Protein AF-0000000075919076 (afdb_homodimer)

Foldseek 3Di:
DQDPADCPDPDPLRNDLFRWDWDWQADPQKVVRTDIATGGPDFQHHSDPPRQKTWHFDKDKDWMWGFDDDPFFTWTWIDIDMGRPYIDIDRDDPPPPPPPDPDDDPPPPPVPVPPPPPPPRPTRGGGHGPPPPDD/DQDPADCPDPDPLRNDLFRWDWDWQADPQKVVRTDIATGGPDFQHHSDPPRQKTWHFDKDKDWMWGFDDDPFFTWTWIDIDMGRPYIDIDRDDPPPPPPPDPDPDPPPPPVPVPPPPPPPRPTRGGGHGPPPPDD

Nearest PDB structures (foldseek):
  6ppg-assembly1_G  TM=7.455E-01  e=1.436E-05  Homo sapiens
  5nan-assembly2_E  TM=6.823E-01  e=3.163E-05  Homo sapiens
  8dy1-assembly1_A  TM=6.976E-01  e=7.370E-05  Homo sapiens
  6hgo-assembly1_A  TM=6.637E-01  e=4.193E-05  Homo sapiens
  5vb9-assembly1_A-2  TM=5.985E-01  e=4.966E-05  Homo sapiens

Organism: Rhipicephalus microplus (NCBI:txid6941)

Radius of gyration: 22.37 Å; Cα contacts (8 Å, |Δi|>4): 604; chains: 2; bounding box: 79×61×45 Å

pLDDT: mean 75.63, std 29.42, range [20.08, 98.88]

Solvent-accessible surface area (backbone atoms only — not comparable to full-atom values): 15081 Å² total; per-residue (Å²): 112,66,42,76,48,40,70,82,43,95,43,63,31,34,12,11,39,37,29,33,47,79,43,77,51,76,40,91,52,30,37,38,31,57,43,70,27,30,39,46,74,47,67,69,24,25,38,49,93,55,77,66,25,19,18,42,74,37,70,42,76,38,46,32,36,32,59,40,82,47,101,76,23,30,20,29,35,52,44,74,44,77,40,33,48,24,38,33,39,20,33,69,82,74,73,67,73,72,74,75,61,89,76,83,83,75,76,68,79,65,87,45,77,64,68,67,70,78,61,77,71,52,64,42,75,29,57,37,72,79,77,77,76,85,127,113,65,41,75,49,39,70,83,42,95,42,63,30,34,12,10,39,37,28,33,49,78,44,76,51,77,39,91,52,31,38,38,31,56,43,68,27,29,40,47,72,46,67,70,23,25,38,48,92,55,77,67,25,18,17,42,72,36,72,43,76,37,45,34,38,33,60,42,80,48,102,74,24,31,21,27,36,50,44,75,43,76,39,34,48,25,39,33,38,20,34,70,81,73,72,68,74,71,73,71,60,89,72,81,78,76,76,70,79,65,87,46,78,64,68,68,70,78,62,78,70,50,66,43,75,29,60,37,75,79,75,76,74,83,126

InterPro domains:
  IPR010345 Interleukin-17 family [PF06083] (16-90)
  IPR029034 Cystine-knot cytokine [G3DSA:2.10.90.10] (3-96)
  IPR029034 Cystine-knot cytokine [SSF57501] (10-93)

Structure (mmCIF, N/CA/C/O backbone):
data_AF-0000000075919076-model_v1
#
loop_
_entity.id
_entity.type
_entity.pdbx_description
1 polymer 'Uncharacterized protein'
#
loop_
_atom_site.group_PDB
_atom_site.id
_atom_site.type_symbol
_atom_site.label_atom_id
_atom_site.label_alt_id
_atom_site.label_comp_id
_atom_site.label_asym_id
_atom_site.label_entity_id
_atom_site.label_seq_id
_atom_site.pdbx_PDB_ins_code
_atom_site.Cartn_x
_atom_site.Cartn_y
_atom_site.Cartn_z
_atom_site.occupancy
_atom_site.B_iso_or_equiv
_atom_site.auth_seq_id
_atom_site.auth_comp_id
_atom_site.auth_asym_id
_atom_site.auth_atom_id
_atom_site.pdbx_PDB_model_num
ATOM 1 N N . MET A 1 1 ? -12.07 14.531 17.984 1 91.5 1 MET A N 1
ATOM 2 C CA . MET A 1 1 ? -10.711 14.516 18.516 1 91.5 1 MET A CA 1
ATOM 3 C C . MET A 1 1 ? -9.695 14.242 17.406 1 91.5 1 MET A C 1
ATOM 5 O O . MET A 1 1 ? -9.984 13.516 16.453 1 91.5 1 MET A O 1
ATOM 9 N N . ILE A 1 2 ? -8.508 14.93 17.531 1 96.62 2 ILE A N 1
ATOM 10 C CA . ILE A 1 2 ? -7.473 14.773 16.516 1 96.62 2 ILE A CA 1
ATOM 11 C C . ILE A 1 2 ? -6.629 13.539 16.812 1 96.62 2 ILE A C 1
ATOM 13 O O . ILE A 1 2 ? -6.293 13.281 17.969 1 96.62 2 ILE A O 1
ATOM 17 N N . CYS A 1 3 ? -6.363 12.734 15.875 1 97.62 3 CYS A N 1
ATOM 18 C CA . CYS A 1 3 ? -5.395 11.648 15.984 1 97.62 3 CYS A CA 1
ATOM 19 C C . CYS A 1 3 ? -3.979 12.188 16.125 1 97.62 3 CYS A C 1
ATOM 21 O O . CYS A 1 3 ? -3.465 12.836 15.211 1 97.62 3 CYS A O 1
ATOM 23 N N . LYS A 1 4 ? -3.334 12.016 17.203 1 96.12 4 LYS A N 1
ATOM 24 C CA . LYS A 1 4 ? -2.064 12.688 17.453 1 96.12 4 LYS A CA 1
ATOM 25 C C . LYS A 1 4 ? -0.882 11.773 17.156 1 96.12 4 LYS A C 1
ATOM 27 O O . LYS A 1 4 ? -0.797 10.664 17.672 1 96.12 4 LYS A O 1
ATOM 32 N N . PRO A 1 5 ? 0.02 12.25 16.391 1 98 5 PRO A N 1
ATOM 33 C CA . PRO A 1 5 ? 1.262 11.5 16.172 1 98 5 PRO A CA 1
ATOM 34 C C . PRO A 1 5 ? 2.223 11.602 17.344 1 98 5 PRO A C 1
ATOM 36 O O . PRO A 1 5 ? 2.02 12.414 18.25 1 98 5 PRO A O 1
ATOM 39 N N . ARG A 1 6 ? 3.158 10.656 17.391 1 97.31 6 ARG A N 1
ATOM 40 C CA . ARG A 1 6 ? 4.352 10.734 18.234 1 97.31 6 ARG A CA 1
ATOM 41 C C . ARG A 1 6 ? 5.586 11.055 17.406 1 97.31 6 ARG A C 1
ATOM 43 O O . ARG A 1 6 ? 6.258 10.156 16.891 1 97.31 6 ARG A O 1
ATOM 50 N N . PRO A 1 7 ? 5.93 12.336 17.281 1 94.94 7 PRO A N 1
ATOM 51 C CA . PRO A 1 7 ? 6.969 12.773 16.344 1 94.94 7 PRO A CA 1
ATOM 52 C C . PRO A 1 7 ? 8.312 12.086 16.594 1 94.94 7 PRO A C 1
ATOM 54 O O . PRO A 1 7 ? 9.156 12.039 15.688 1 94.94 7 PRO A O 1
ATOM 57 N N . HIS A 1 8 ? 8.531 11.5 17.766 1 94.31 8 HIS A N 1
ATOM 58 C CA . HIS A 1 8 ? 9.789 10.828 18.078 1 94.31 8 HIS A CA 1
ATOM 59 C C . HIS A 1 8 ? 9.586 9.328 18.25 1 94.31 8 HIS A C 1
ATOM 61 O O . HIS A 1 8 ? 10.375 8.664 18.922 1 94.31 8 HIS A O 1
ATOM 67 N N . GLY A 1 9 ? 8.555 8.859 17.672 1 95.81 9 GLY A N 1
ATOM 68 C CA . GLY A 1 9 ? 8.289 7.43 17.734 1 95.81 9 GLY A CA 1
ATOM 69 C C . GLY A 1 9 ? 9.297 6.602 16.969 1 95.81 9 GLY A C 1
ATOM 70 O O . GLY A 1 9 ? 10.031 7.133 16.125 1 95.81 9 GLY A O 1
ATOM 71 N N . ASP A 1 10 ? 9.32 5.324 17.203 1 95.12 10 ASP A N 1
ATOM 72 C CA . ASP A 1 10 ? 10.328 4.426 16.641 1 95.12 10 ASP A CA 1
ATOM 73 C C . ASP A 1 10 ? 10.008 4.082 15.188 1 95.12 10 ASP A C 1
ATOM 75 O O . ASP A 1 10 ? 10.898 3.693 14.422 1 95.12 10 ASP A O 1
ATOM 79 N N . THR A 1 11 ? 8.734 4.145 14.852 1 97.38 11 THR A N 1
ATOM 80 C CA . THR A 1 11 ? 8.336 3.77 13.5 1 97.38 11 THR A CA 1
ATOM 81 C C . THR A 1 11 ? 7.867 4.988 12.719 1 97.38 11 THR A C 1
ATOM 83 O O . THR A 1 11 ? 7.457 5.992 13.305 1 97.38 11 THR A O 1
ATOM 86 N N . LEU A 1 12 ? 7.918 4.879 11.438 1 98.19 12 LEU A N 1
ATOM 87 C CA . LEU A 1 12 ? 7.371 5.938 10.594 1 98.19 12 LEU A CA 1
ATOM 88 C C . LEU A 1 12 ? 5.895 6.168 10.898 1 98.19 12 LEU A C 1
ATOM 90 O O . LEU A 1 12 ? 5.438 7.312 10.945 1 98.19 12 LEU A O 1
ATOM 94 N N . GLY A 1 13 ? 5.133 5.055 11.094 1 98.69 13 GLY A N 1
ATOM 95 C CA . GLY A 1 13 ? 3.717 5.133 11.398 1 98.69 13 GLY A CA 1
ATOM 96 C C . GLY A 1 13 ? 3.422 5.945 12.648 1 98.69 13 GLY A C 1
ATOM 97 O O . GLY A 1 13 ? 2.447 6.699 12.688 1 98.69 13 GLY A O 1
ATOM 98 N N . ALA A 1 14 ? 4.301 5.801 13.578 1 98.44 14 ALA A N 1
ATOM 99 C CA . ALA A 1 14 ? 4.121 6.535 14.828 1 98.44 14 ALA A CA 1
ATOM 100 C C . ALA A 1 14 ? 4.332 8.031 14.617 1 98.44 14 ALA A C 1
ATOM 102 O O . ALA A 1 14 ? 3.723 8.852 15.312 1 98.44 14 ALA A O 1
ATOM 103 N N . ARG A 1 15 ? 5.164 8.359 13.68 1 98.56 15 ARG A N 1
ATOM 104 C CA . ARG A 1 15 ? 5.547 9.75 13.461 1 98.56 15 ARG A CA 1
ATOM 105 C C . ARG A 1 15 ? 4.695 10.391 12.375 1 98.56 15 ARG A C 1
ATOM 107 O O . ARG A 1 15 ? 4.945 11.523 11.969 1 98.56 15 ARG A O 1
ATOM 114 N N . SER A 1 16 ? 3.682 9.664 11.906 1 98.69 16 SER A N 1
ATOM 115 C CA . SER A 1 16 ? 2.812 10.141 10.836 1 98.69 16 SER A CA 1
ATOM 116 C C . SER A 1 16 ? 1.635 10.938 11.391 1 98.69 16 SER A C 1
ATOM 118 O O . SER A 1 16 ? 1.142 10.641 12.484 1 98.69 16 SER A O 1
ATOM 120 N N . THR A 1 17 ? 1.104 11.883 10.633 1 98.56 17 THR A N 1
ATOM 121 C CA . THR A 1 17 ? -0.036 12.688 11.07 1 98.56 17 THR A CA 1
ATOM 122 C C . THR A 1 17 ? -1.266 11.805 11.281 1 98.56 17 THR A C 1
ATOM 124 O O . THR A 1 17 ? -2.141 12.141 12.078 1 98.56 17 THR A O 1
ATOM 127 N N . CYS A 1 18 ? -1.37 10.727 10.438 1 98.81 18 CYS A N 1
ATOM 128 C CA . CYS A 1 18 ? -2.262 9.609 10.727 1 98.81 18 CYS A CA 1
ATOM 129 C C . CYS A 1 18 ? -1.472 8.375 11.133 1 98.81 18 CYS A C 1
ATOM 131 O O . CYS A 1 18 ? -1.038 7.598 10.281 1 98.81 18 CYS A O 1
ATOM 133 N N . PRO A 1 19 ? -1.289 8.273 12.469 1 98.88 19 PRO A N 1
ATOM 134 C CA . PRO A 1 19 ? -0.497 7.121 12.906 1 98.88 19 PRO A CA 1
ATOM 135 C C . PRO A 1 19 ? -1.058 5.797 12.398 1 98.88 19 PRO A C 1
ATOM 137 O O . PRO A 1 19 ? -2.277 5.629 12.312 1 98.88 19 PRO A O 1
ATOM 140 N N . PHE A 1 20 ? -0.134 4.879 12.047 1 98.88 20 PHE A N 1
ATOM 141 C CA . PHE A 1 20 ? -0.529 3.57 11.539 1 98.88 20 PHE A CA 1
ATOM 142 C C . PHE A 1 20 ? 0.44 2.492 12.016 1 98.88 20 PHE A C 1
ATOM 144 O O . PHE A 1 20 ? 1.587 2.789 12.352 1 98.88 20 PHE A O 1
ATOM 151 N N . THR A 1 21 ? -0.074 1.33 12.023 1 98.75 21 THR A N 1
ATOM 152 C CA . THR A 1 21 ? 0.727 0.145 12.312 1 98.75 21 THR A CA 1
ATOM 153 C C . THR A 1 21 ? 0.841 -0.743 11.078 1 98.75 21 THR A C 1
ATOM 155 O O . THR A 1 21 ? -0.152 -0.991 10.391 1 98.75 21 THR A O 1
ATOM 158 N N . VAL A 1 22 ? 2.061 -1.091 10.727 1 98.44 22 VAL A N 1
ATOM 159 C CA . VAL A 1 22 ? 2.273 -2.006 9.609 1 98.44 22 VAL A CA 1
ATOM 160 C C . VAL A 1 22 ? 2.287 -3.445 10.117 1 98.44 22 VAL A C 1
ATOM 162 O O . VAL A 1 22 ? 3.072 -3.791 11 1 98.44 22 VAL A O 1
ATOM 165 N N . THR A 1 23 ? 1.39 -4.238 9.586 1 98.44 23 THR A N 1
ATOM 166 C CA . THR A 1 23 ? 1.396 -5.664 9.906 1 98.44 23 THR A CA 1
ATOM 167 C C . THR A 1 23 ? 1.73 -6.492 8.664 1 98.44 23 THR A C 1
ATOM 169 O O . THR A 1 23 ? 1.337 -6.141 7.551 1 98.44 23 THR A O 1
ATOM 172 N N . GLU A 1 24 ? 2.482 -7.535 8.844 1 97.5 24 GLU A N 1
ATOM 173 C CA . GLU A 1 24 ? 2.795 -8.5 7.793 1 97.5 24 GLU A CA 1
ATOM 174 C C . GLU A 1 24 ? 1.84 -9.688 7.836 1 97.5 24 GLU A C 1
ATOM 176 O O . GLU A 1 24 ? 1.787 -10.414 8.828 1 97.5 24 GLU A O 1
ATOM 181 N N . ASP A 1 25 ? 1.006 -9.781 6.816 1 97.56 25 ASP A N 1
ATOM 182 C CA . ASP A 1 25 ? 0.188 -10.977 6.605 1 97.56 25 ASP A CA 1
ATOM 183 C C . ASP A 1 25 ? 0.977 -12.062 5.875 1 97.56 25 ASP A C 1
ATOM 185 O O . ASP A 1 25 ? 1.107 -12.023 4.648 1 97.56 25 ASP A O 1
ATOM 189 N N . ASN A 1 26 ? 1.433 -13.078 6.637 1 97.19 26 ASN A N 1
ATOM 190 C CA . ASN A 1 26 ? 2.326 -14.102 6.113 1 97.19 26 ASN A CA 1
ATOM 191 C C . ASN A 1 26 ? 1.598 -15.43 5.902 1 97.19 26 ASN A C 1
ATOM 193 O O . ASN A 1 26 ? 0.963 -15.945 6.82 1 97.19 26 ASN A O 1
ATOM 197 N N . ASP A 1 27 ? 1.603 -15.977 4.668 1 95.81 27 ASP A N 1
ATOM 198 C CA . ASP A 1 27 ? 1.107 -17.297 4.277 1 95.81 27 ASP A CA 1
ATOM 199 C C . ASP A 1 27 ? 2.047 -17.953 3.271 1 95.81 27 ASP A C 1
ATOM 201 O O . ASP A 1 27 ? 2.137 -17.531 2.119 1 95.81 27 ASP A O 1
ATOM 205 N N . PHE A 1 28 ? 2.688 -19.047 3.695 1 92 28 PHE A N 1
ATOM 206 C CA . PHE A 1 28 ? 3.723 -19.672 2.885 1 92 28 PHE A CA 1
ATOM 207 C C . PHE A 1 28 ? 3.107 -20.438 1.716 1 92 28 PHE A C 1
ATOM 209 O O . PHE A 1 28 ? 3.814 -20.828 0.788 1 92 28 PHE A O 1
ATOM 216 N N . ARG A 1 29 ? 1.791 -20.609 1.697 1 90.81 29 ARG A N 1
ATOM 217 C CA . ARG A 1 29 ? 1.127 -21.297 0.601 1 90.81 29 ARG A CA 1
ATOM 218 C C . ARG A 1 29 ? 0.637 -20.328 -0.457 1 90.81 29 ARG A C 1
ATOM 220 O O . ARG A 1 29 ? -0.009 -20.719 -1.429 1 90.81 29 ARG A O 1
ATOM 227 N N . ARG A 1 30 ? 1.045 -19.094 -0.203 1 94.5 30 ARG A N 1
ATOM 228 C CA . ARG A 1 30 ? 0.489 -18.047 -1.051 1 94.5 30 ARG A CA 1
ATOM 229 C C . ARG A 1 30 ? 1.596 -17.234 -1.729 1 94.5 30 ARG A C 1
ATOM 231 O O . ARG A 1 30 ? 2.695 -17.109 -1.188 1 94.5 30 ARG A O 1
ATOM 238 N N . VAL A 1 31 ? 1.364 -16.734 -2.953 1 94.81 31 VAL A N 1
ATOM 239 C CA . VAL A 1 31 ? 2.18 -15.727 -3.617 1 94.81 31 VAL A CA 1
ATOM 240 C C . VAL A 1 31 ? 1.333 -14.492 -3.914 1 94.81 31 VAL A C 1
ATOM 242 O O . VAL A 1 31 ? 0.339 -14.578 -4.641 1 94.81 31 VAL A O 1
ATOM 245 N N . PRO A 1 32 ? 1.707 -13.352 -3.398 1 97.69 32 PRO A N 1
ATOM 246 C CA . PRO A 1 32 ? 2.848 -13.125 -2.51 1 97.69 32 PRO A CA 1
ATOM 247 C C . PRO A 1 32 ? 2.639 -13.719 -1.117 1 97.69 32 PRO A C 1
ATOM 249 O O . PRO A 1 32 ? 1.52 -13.703 -0.6 1 97.69 32 PRO A O 1
ATOM 252 N N . ALA A 1 33 ? 3.717 -14.094 -0.556 1 97.69 33 ALA A N 1
ATOM 253 C CA . ALA A 1 33 ? 3.629 -14.703 0.77 1 97.69 33 ALA A CA 1
ATOM 254 C C . ALA A 1 33 ? 3.453 -13.633 1.85 1 97.69 33 ALA A C 1
ATOM 256 O O . ALA A 1 33 ? 2.861 -13.898 2.898 1 97.69 33 ALA A O 1
ATOM 257 N N . ILE A 1 34 ? 4.039 -12.469 1.573 1 98.25 34 ILE A N 1
ATOM 258 C CA . ILE A 1 34 ? 3.945 -11.383 2.535 1 98.25 34 ILE A CA 1
ATOM 259 C C . ILE A 1 34 ? 3.135 -10.234 1.935 1 98.25 34 ILE A C 1
ATOM 261 O O . ILE A 1 34 ? 3.445 -9.75 0.843 1 98.25 34 ILE A O 1
ATOM 265 N N . ILE A 1 35 ? 2.092 -9.875 2.643 1 98.38 35 ILE A N 1
ATOM 266 C CA . ILE A 1 35 ? 1.292 -8.703 2.303 1 98.38 35 ILE A CA 1
ATOM 267 C C . ILE A 1 35 ? 1.295 -7.719 3.471 1 98.38 35 ILE A C 1
ATOM 269 O O . ILE A 1 35 ? 0.936 -8.078 4.594 1 98.38 35 ILE A O 1
ATOM 273 N N . TYR A 1 36 ? 1.712 -6.559 3.195 1 98.56 36 TYR A N 1
ATOM 274 C CA . TYR A 1 36 ? 1.739 -5.527 4.23 1 98.56 36 TYR A CA 1
ATOM 275 C C . TYR A 1 36 ? 0.391 -4.828 4.336 1 98.56 36 TYR A C 1
ATOM 277 O O . TYR A 1 36 ? -0.193 -4.434 3.324 1 98.56 36 TYR A O 1
ATOM 285 N N . HIS A 1 37 ? -0.062 -4.77 5.547 1 98.81 37 HIS A N 1
ATOM 286 C CA . HIS A 1 37 ? -1.222 -3.945 5.863 1 98.81 37 HIS A CA 1
ATOM 287 C C . HIS A 1 37 ? -0.81 -2.676 6.602 1 98.81 37 HIS A C 1
ATOM 289 O O . HIS A 1 37 ? -0.091 -2.742 7.602 1 98.81 37 HIS A O 1
ATOM 295 N N . PHE A 1 38 ? -1.199 -1.543 6.09 1 98.81 38 PHE A N 1
ATOM 296 C CA . PHE A 1 38 ? -1.028 -0.26 6.762 1 98.81 38 PHE A CA 1
ATOM 297 C C . PHE A 1 38 ? -2.303 0.138 7.496 1 98.81 38 PHE A C 1
ATOM 299 O O . PHE A 1 38 ? -3.174 0.797 6.93 1 98.81 38 PHE A O 1
ATOM 306 N N . ASN A 1 39 ? -2.371 -0.201 8.75 1 98.88 39 ASN A N 1
ATOM 307 C CA . ASN A 1 39 ? -3.598 -0.049 9.523 1 98.88 39 ASN A CA 1
ATOM 308 C C . ASN A 1 39 ? -3.643 1.294 10.25 1 98.88 39 ASN A C 1
ATOM 310 O O . ASN A 1 39 ? -2.781 1.585 11.078 1 98.88 39 ASN A O 1
ATOM 314 N N . CYS A 1 40 ? -4.605 2.039 9.891 1 98.88 40 CYS A N 1
ATOM 315 C CA . CYS A 1 40 ? -4.773 3.289 10.625 1 98.88 40 CYS A CA 1
ATOM 316 C C . CYS A 1 40 ? -5.062 3.021 12.094 1 98.88 40 CYS A C 1
ATOM 318 O O . CYS A 1 40 ? -5.918 2.201 12.43 1 98.88 40 CYS A O 1
ATOM 320 N N . ASP A 1 41 ? -4.473 3.797 13 1 98.81 41 ASP A N 1
ATOM 321 C CA . ASP A 1 41 ? -4.707 3.65 14.438 1 98.81 41 ASP A CA 1
ATOM 322 C C . ASP A 1 41 ? -5.992 4.355 14.859 1 98.81 41 ASP A C 1
ATOM 324 O O . ASP A 1 41 ? -6.629 3.965 15.836 1 98.81 41 ASP A O 1
ATOM 328 N N . CYS A 1 42 ? -6.344 5.359 14.125 1 98.19 42 CYS A N 1
ATOM 329 C CA . CYS A 1 42 ? -7.531 6.148 14.43 1 98.19 42 CYS A CA 1
ATOM 330 C C . CYS A 1 42 ? -8.305 6.496 13.164 1 98.19 42 CYS A C 1
ATOM 332 O O . CYS A 1 42 ? -8.445 7.672 12.82 1 98.19 42 CYS A O 1
ATOM 334 N N . PRO A 1 43 ? -8.938 5.527 12.492 1 98.31 43 PRO A N 1
ATOM 335 C CA . PRO A 1 43 ? -9.664 5.797 11.25 1 98.31 43 PRO A CA 1
ATOM 336 C C . PRO A 1 43 ? -10.812 6.781 11.445 1 98.31 43 PRO A C 1
ATOM 338 O O . PRO A 1 43 ? -11.508 6.734 12.469 1 98.31 43 PRO A O 1
ATOM 341 N N . SER A 1 44 ? -10.922 7.746 10.578 1 97.5 44 SER A N 1
ATOM 342 C CA . SER A 1 44 ? -12.008 8.719 10.492 1 97.5 44 SER A CA 1
ATOM 343 C C . SER A 1 44 ? -11.812 9.852 11.492 1 97.5 44 SER A C 1
ATOM 345 O O . SER A 1 44 ? -12.578 10.82 11.5 1 97.5 44 SER A O 1
ATOM 347 N N . SER A 1 45 ? -10.75 9.75 12.273 1 98.31 45 SER A N 1
ATOM 348 C CA . SER A 1 45 ? -10.461 10.836 13.203 1 98.31 45 SER A CA 1
ATOM 349 C C . SER A 1 45 ? -9.859 12.031 12.477 1 98.31 45 SER A C 1
ATOM 351 O O . SER A 1 45 ? -9.32 11.898 11.375 1 98.31 45 SER A O 1
ATOM 353 N N . ARG A 1 46 ? -9.93 13.164 13.102 1 98.31 46 ARG A N 1
ATOM 354 C CA . ARG A 1 46 ? -9.266 14.352 12.562 1 98.31 46 ARG A CA 1
ATOM 355 C C . ARG A 1 46 ? -7.754 14.188 12.578 1 98.31 46 ARG A C 1
ATOM 357 O O . ARG A 1 46 ? -7.203 13.531 13.469 1 98.31 46 ARG A O 1
ATOM 364 N N . CYS A 1 47 ? -7.055 14.805 11.609 1 98.25 47 CYS A N 1
ATOM 365 C CA . CYS A 1 47 ? -5.609 14.641 11.5 1 98.25 47 CYS A CA 1
ATOM 366 C C . CYS A 1 47 ? -4.926 15.992 11.305 1 98.25 47 CYS A C 1
ATOM 368 O O . CYS A 1 47 ? -3.727 16.047 11.031 1 98.25 47 CYS A O 1
ATOM 370 N N . SER A 1 48 ? -5.699 16.984 11.359 1 95.94 48 SER A N 1
ATOM 371 C CA . SER A 1 48 ? -5.215 18.344 11.156 1 95.94 48 SER A CA 1
ATOM 372 C C . SER A 1 48 ? -6.059 19.344 11.93 1 95.94 48 SER A C 1
ATOM 374 O O . SER A 1 48 ? -7.109 19 12.469 1 95.94 48 SER A O 1
ATOM 376 N N . ASP A 1 49 ? -5.535 20.594 12.016 1 94.75 49 ASP A N 1
ATOM 377 C CA . ASP A 1 49 ? -6.316 21.656 12.633 1 94.75 49 ASP A CA 1
ATOM 378 C C . ASP A 1 49 ? -7.547 21.984 11.789 1 94.75 49 ASP A C 1
ATOM 380 O O . ASP A 1 49 ? -8.57 22.422 12.32 1 94.75 49 ASP A O 1
ATOM 384 N N . ASP A 1 50 ? -7.312 21.828 10.516 1 94.31 50 ASP A N 1
ATOM 385 C CA . ASP A 1 50 ? -8.477 21.922 9.641 1 94.31 50 ASP A CA 1
ATOM 386 C C . ASP A 1 50 ? -9.43 20.75 9.852 1 94.31 50 ASP A C 1
ATOM 388 O O . ASP A 1 50 ? -9.031 19.594 9.688 1 94.31 50 ASP A O 1
ATOM 392 N N . GLU A 1 51 ? -10.602 20.953 10.172 1 95.06 51 GLU A N 1
ATOM 393 C CA . GLU A 1 51 ? -11.57 19.953 10.602 1 95.06 51 GLU A CA 1
ATOM 394 C C . GLU A 1 51 ? -11.984 19.062 9.438 1 95.06 51 GLU A C 1
ATOM 396 O O . GLU A 1 51 ? -12.562 17.984 9.641 1 95.06 51 GLU A O 1
ATOM 401 N N . SER A 1 52 ? -11.797 19.453 8.203 1 96.25 52 SER A N 1
ATOM 402 C CA . SER A 1 52 ? -12.227 18.688 7.035 1 96.25 52 SER A CA 1
ATOM 403 C C . SER A 1 52 ? -11.359 17.453 6.84 1 96.25 52 SER A C 1
ATOM 405 O O . SER A 1 52 ? -11.773 16.5 6.184 1 96.25 52 SER A O 1
ATOM 407 N N . TYR A 1 53 ? -10.188 17.547 7.34 1 97.69 53 TYR A N 1
ATOM 408 C CA . TYR A 1 53 ? -9.234 16.469 7.102 1 97.69 53 TYR A CA 1
ATOM 409 C C . TYR A 1 53 ? -9.391 15.352 8.133 1 97.69 53 TYR A C 1
ATOM 411 O O . TYR A 1 53 ? -9.508 15.625 9.336 1 97.69 53 TYR A O 1
ATOM 419 N N . ARG A 1 54 ? -9.391 14.117 7.609 1 98.38 54 ARG A N 1
ATOM 420 C CA . ARG A 1 54 ? -9.555 12.922 8.43 1 98.38 54 ARG A CA 1
ATOM 421 C C . ARG A 1 54 ? -8.547 11.844 8.039 1 98.38 54 ARG A C 1
ATOM 423 O O . ARG A 1 54 ? -8.031 11.852 6.918 1 98.38 54 ARG A O 1
ATOM 430 N N . CYS A 1 55 ? -8.195 10.977 9.023 1 98.88 55 CYS A N 1
ATOM 431 C CA . CYS A 1 55 ? -7.441 9.781 8.68 1 98.88 55 CYS A CA 1
ATOM 432 C C . CYS A 1 55 ? -8.305 8.805 7.883 1 98.88 55 CYS A C 1
ATOM 434 O O . CYS A 1 55 ? -9.305 8.297 8.391 1 98.88 55 CYS A O 1
ATOM 436 N N . VAL A 1 56 ? -7.879 8.531 6.656 1 98.69 56 VAL A N 1
ATOM 437 C CA . VAL A 1 56 ? -8.656 7.691 5.75 1 98.69 56 VAL A CA 1
ATOM 438 C C . VAL A 1 56 ? -7.891 6.402 5.457 1 98.69 56 VAL A C 1
ATOM 440 O O . VAL A 1 56 ? -6.746 6.441 4.996 1 98.69 56 VAL A O 1
ATOM 443 N N . GLN A 1 57 ? -8.578 5.297 5.797 1 98.75 57 GLN A N 1
ATOM 444 C CA . GLN A 1 57 ? -8.047 3.994 5.418 1 98.75 57 GLN A CA 1
ATOM 445 C C . GLN A 1 57 ? -8.227 3.736 3.926 1 98.75 57 GLN A C 1
ATOM 447 O O . GLN A 1 57 ? -9.344 3.82 3.406 1 98.75 57 GLN A O 1
ATOM 452 N N . VAL A 1 58 ? -7.105 3.408 3.264 1 98.56 58 VAL A N 1
ATOM 453 C CA . VAL A 1 58 ? -7.176 3.076 1.845 1 98.56 58 VAL A CA 1
ATOM 454 C C . VAL A 1 58 ? -7.055 1.564 1.662 1 98.56 58 VAL A C 1
ATOM 456 O O . VAL A 1 58 ? -6.094 0.951 2.131 1 98.56 58 VAL A O 1
ATOM 459 N N . ARG A 1 59 ? -8.008 1.012 1.013 1 98.62 59 ARG A N 1
ATOM 460 C CA . ARG A 1 59 ? -7.988 -0.418 0.719 1 98.62 59 ARG A CA 1
ATOM 461 C C . ARG A 1 59 ? -7.902 -0.667 -0.783 1 98.62 59 ARG A C 1
ATOM 463 O O . ARG A 1 59 ? -8.406 0.127 -1.58 1 98.62 59 ARG A O 1
ATOM 470 N N . LYS A 1 60 ? -7.219 -1.762 -1.137 1 98.5 60 LYS A N 1
ATOM 471 C CA . LYS A 1 60 ? -7.102 -2.17 -2.533 1 98.5 60 LYS A CA 1
ATOM 472 C C . LYS A 1 60 ? -7.188 -3.688 -2.672 1 98.5 60 LYS A C 1
ATOM 474 O O . LYS A 1 60 ? -6.875 -4.422 -1.73 1 98.5 60 LYS A O 1
ATOM 479 N N . PRO A 1 61 ? -7.641 -4.109 -3.793 1 97.81 61 PRO A N 1
ATOM 480 C CA . PRO A 1 61 ? -7.582 -5.543 -4.074 1 97.81 61 PRO A CA 1
ATOM 481 C C . PRO A 1 61 ? -6.184 -6.012 -4.473 1 97.81 61 PRO A C 1
ATOM 483 O O . PRO A 1 61 ? -5.391 -5.223 -4.984 1 97.81 61 PRO A O 1
ATOM 486 N N . LEU A 1 62 ? -5.926 -7.273 -4.207 1 98.56 62 LEU A N 1
ATOM 487 C CA . LEU A 1 62 ? -4.664 -7.895 -4.59 1 98.56 62 LEU A CA 1
ATOM 488 C C . LEU A 1 62 ? -4.879 -9.352 -4.996 1 98.56 62 LEU A C 1
ATOM 490 O O . LEU A 1 62 ? -5.465 -10.133 -4.242 1 98.56 62 LEU A O 1
ATOM 494 N N . GLN A 1 63 ? -4.391 -9.641 -6.18 1 98.06 63 GLN A N 1
ATOM 495 C CA . GLN A 1 63 ? -4.43 -11.031 -6.617 1 98.06 63 GLN A CA 1
ATOM 496 C C . GLN A 1 63 ? -3.373 -11.867 -5.895 1 98.06 63 GLN A C 1
ATOM 498 O O . GLN A 1 63 ? -2.24 -11.414 -5.711 1 98.06 63 GLN A O 1
ATOM 503 N N . VAL A 1 64 ? -3.768 -13.102 -5.547 1 97.5 64 VAL A N 1
ATOM 504 C CA . VAL A 1 64 ? -2.828 -14.023 -4.918 1 97.5 64 VAL A CA 1
ATOM 505 C C . VAL A 1 64 ? -2.98 -15.414 -5.531 1 97.5 64 VAL A C 1
ATOM 507 O O . VAL A 1 64 ? -4.023 -15.734 -6.105 1 97.5 64 VAL A O 1
ATOM 510 N N . LEU A 1 65 ? -1.89 -16.172 -5.496 1 93.81 65 LEU A N 1
ATOM 511 C CA . LEU A 1 65 ? -1.931 -17.578 -5.84 1 93.81 65 LEU A CA 1
ATOM 512 C C . LEU A 1 65 ? -1.788 -18.453 -4.594 1 93.81 65 LEU A C 1
ATOM 514 O O . LEU A 1 65 ? -0.818 -18.312 -3.846 1 93.81 65 LEU A O 1
ATOM 518 N N . LEU A 1 66 ? -2.795 -19.25 -4.438 1 92.38 66 LEU A N 1
ATOM 519 C CA . LEU A 1 66 ? -2.775 -20.172 -3.303 1 92.38 66 LEU A CA 1
ATOM 520 C C . LEU A 1 66 ? -2.408 -21.578 -3.75 1 92.38 66 LEU A C 1
ATOM 522 O O . LEU A 1 66 ? -2.998 -22.109 -4.695 1 92.38 66 LEU A O 1
ATOM 526 N N . ALA A 1 67 ? -1.433 -22.141 -3.088 1 86.94 67 ALA A N 1
ATOM 527 C CA . ALA A 1 67 ? -1.071 -23.531 -3.357 1 86.94 67 ALA A CA 1
ATOM 528 C C . ALA A 1 67 ? -2.064 -24.484 -2.707 1 86.94 67 ALA A C 1
ATOM 530 O O . ALA A 1 67 ? -2.342 -24.391 -1.51 1 86.94 67 ALA A O 1
ATOM 531 N N . VAL A 1 68 ? -2.717 -25.219 -3.541 1 83.31 68 VAL A N 1
ATOM 532 C CA . VAL A 1 68 ? -3.633 -26.25 -3.07 1 83.31 68 VAL A CA 1
ATOM 533 C C . VAL A 1 68 ? -3.057 -27.625 -3.383 1 83.31 68 VAL A C 1
ATOM 535 O O . VAL A 1 68 ? -2.68 -27.906 -4.523 1 83.31 68 VAL A O 1
ATOM 538 N N . PHE A 1 69 ? -2.691 -28.344 -2.285 1 73.25 69 PHE A N 1
ATOM 539 C CA . PHE A 1 69 ? -2.107 -29.672 -2.465 1 73.25 69 PHE A CA 1
ATOM 540 C C . PHE A 1 69 ? -3.186 -30.688 -2.799 1 73.25 69 PHE A C 1
ATOM 542 O O . PHE A 1 69 ? -4.227 -30.75 -2.141 1 73.25 69 PHE A O 1
ATOM 549 N N . ASN A 1 70 ? -3.109 -31.031 -4.047 1 67.81 70 ASN A N 1
ATOM 550 C CA . ASN A 1 70 ? -3.893 -32.25 -4.309 1 67.81 70 ASN A CA 1
ATOM 551 C C . ASN A 1 70 ? -3.014 -33.5 -4.344 1 67.81 70 ASN A C 1
ATOM 553 O O . ASN A 1 70 ? -1.789 -33.375 -4.242 1 67.81 70 ASN A O 1
ATOM 557 N N . THR A 1 71 ? -3.656 -34.688 -4.219 1 64.56 71 THR A N 1
ATOM 558 C CA . THR A 1 71 ? -3.021 -36 -4.098 1 64.56 71 THR A CA 1
ATOM 559 C C . THR A 1 71 ? -1.808 -36.094 -5.016 1 64.56 71 THR A C 1
ATOM 561 O O . THR A 1 71 ? -0.831 -36.781 -4.691 1 64.56 71 THR A O 1
ATOM 564 N N . LYS A 1 72 ? -1.623 -35.375 -6.141 1 65.12 72 LYS A N 1
ATOM 565 C CA . LYS A 1 72 ? -0.523 -35.688 -7.055 1 65.12 72 LYS A CA 1
ATOM 566 C C . LYS A 1 72 ? 0.279 -34.438 -7.371 1 65.12 72 LYS A C 1
ATOM 568 O O . LYS A 1 72 ? 1.479 -34.5 -7.641 1 65.12 72 LYS A O 1
ATOM 573 N N . LYS A 1 73 ? -0.47 -33.188 -7.418 1 64.56 73 LYS A N 1
ATOM 574 C CA . LYS A 1 73 ? 0.232 -32 -7.891 1 64.56 73 LYS A CA 1
ATOM 575 C C . LYS A 1 73 ? -0.202 -30.766 -7.117 1 64.56 73 LYS A C 1
ATOM 577 O O . LYS A 1 73 ? -1.293 -30.75 -6.543 1 64.56 73 LYS A O 1
ATOM 582 N N . THR A 1 74 ? 0.734 -29.969 -6.926 1 67.69 74 THR A N 1
ATOM 583 C CA . THR A 1 74 ? 0.403 -28.672 -6.355 1 67.69 74 THR A CA 1
ATOM 584 C C . THR A 1 74 ? -0.345 -27.812 -7.367 1 67.69 74 THR A C 1
ATOM 586 O O . THR A 1 74 ? 0.127 -27.609 -8.492 1 67.69 74 THR A O 1
ATOM 589 N N . LEU A 1 75 ? -1.57 -27.5 -7.008 1 77 75 LEU A N 1
ATOM 590 C CA . LEU A 1 75 ? -2.387 -26.594 -7.809 1 77 75 LEU A CA 1
ATOM 591 C C . LEU A 1 75 ? -2.447 -25.203 -7.172 1 77 75 LEU A C 1
ATOM 593 O O . LEU A 1 75 ? -2.219 -25.062 -5.969 1 77 75 LEU A O 1
ATOM 597 N N . PHE A 1 76 ? -2.553 -24.25 -8.008 1 83.06 76 PHE A N 1
ATOM 598 C CA . PHE A 1 76 ? -2.705 -22.891 -7.504 1 83.06 76 PHE A CA 1
ATOM 599 C C . PHE A 1 76 ? -4.109 -22.359 -7.777 1 83.06 76 PHE A C 1
ATOM 601 O O . PHE A 1 76 ? -4.672 -22.609 -8.844 1 83.06 76 PHE A O 1
ATOM 608 N N . GLN A 1 77 ? -4.602 -21.828 -6.789 1 89.81 77 GLN A N 1
ATOM 609 C CA . GLN A 1 77 ? -5.875 -21.125 -6.926 1 89.81 77 GLN A CA 1
ATOM 610 C C . GLN A 1 77 ? -5.676 -19.609 -6.895 1 89.81 77 GLN A C 1
ATOM 612 O O . GLN A 1 77 ? -5.039 -19.078 -5.98 1 89.81 77 GLN A O 1
ATOM 617 N N . LYS A 1 78 ? -6.164 -18.984 -7.934 1 92.69 78 LYS A N 1
ATOM 618 C CA . LYS A 1 78 ? -6.125 -17.531 -7.977 1 92.69 78 LYS A CA 1
ATOM 619 C C . LYS A 1 78 ? -7.234 -16.922 -7.117 1 92.69 78 LYS A C 1
ATOM 621 O O . LYS A 1 78 ? -8.398 -17.328 -7.223 1 92.69 78 LYS A O 1
ATOM 626 N N . LYS A 1 79 ? -6.879 -16.078 -6.227 1 95.94 79 LYS A N 1
ATOM 627 C CA . LYS A 1 79 ? -7.82 -15.375 -5.363 1 95.94 79 LYS A CA 1
ATOM 628 C C . LYS A 1 79 ? -7.512 -13.883 -5.32 1 95.94 79 LYS A C 1
ATOM 630 O O . LYS A 1 79 ? -6.414 -13.461 -5.68 1 95.94 79 LYS A O 1
ATOM 635 N N . VAL A 1 80 ? -8.508 -13.18 -5.109 1 96.94 80 VAL A N 1
ATOM 636 C CA . VAL A 1 80 ? -8.336 -11.75 -4.867 1 96.94 80 VAL A CA 1
ATOM 637 C C . VAL A 1 80 ? -8.648 -11.43 -3.408 1 96.94 80 VAL A C 1
ATOM 639 O O . VAL A 1 80 ? -9.695 -11.82 -2.889 1 96.94 80 VAL A O 1
ATOM 642 N N . ILE A 1 81 ? -7.754 -10.734 -2.734 1 97.44 81 ILE A N 1
ATOM 643 C CA . ILE A 1 81 ? -7.977 -10.336 -1.35 1 97.44 81 ILE A CA 1
ATOM 644 C C . ILE A 1 81 ? -7.871 -8.812 -1.228 1 97.44 81 ILE A C 1
ATOM 646 O O . ILE A 1 81 ? -7.246 -8.164 -2.066 1 97.44 81 ILE A O 1
ATOM 650 N N . GLN A 1 82 ? -8.547 -8.312 -0.218 1 97.81 82 GLN A N 1
ATOM 651 C CA . GLN A 1 82 ? -8.414 -6.902 0.116 1 97.81 82 GLN A CA 1
ATOM 652 C C . GLN A 1 82 ? -7.305 -6.68 1.138 1 97.81 82 GLN A C 1
ATOM 654 O O . GLN A 1 82 ? -7.125 -7.484 2.053 1 97.81 82 GLN A O 1
ATOM 659 N N . TYR A 1 83 ? -6.617 -5.641 0.965 1 98.44 83 TYR A N 1
ATOM 660 C CA . TYR A 1 83 ? -5.633 -5.293 1.982 1 98.44 83 TYR A CA 1
ATOM 661 C C . TYR A 1 83 ? -5.652 -3.797 2.271 1 98.44 83 TYR A C 1
ATOM 663 O O . TYR A 1 83 ? -6.125 -3.006 1.45 1 98.44 83 TYR A O 1
ATOM 671 N N . ASN A 1 84 ? -5.273 -3.416 3.445 1 98.88 84 ASN A N 1
ATOM 672 C CA . ASN A 1 84 ? -5.094 -2.014 3.811 1 98.88 84 ASN A CA 1
ATOM 673 C C . ASN A 1 84 ? -3.834 -1.426 3.184 1 98.88 84 ASN A C 1
ATOM 675 O O . ASN A 1 84 ? -2.729 -1.649 3.676 1 98.88 84 ASN A O 1
ATOM 679 N N . ALA A 1 85 ? -4.051 -0.695 2.184 1 98.69 85 ALA A N 1
ATOM 680 C CA . ALA A 1 85 ? -2.939 -0.257 1.346 1 98.69 85 ALA A CA 1
ATOM 681 C C . ALA A 1 85 ? -2.221 0.937 1.967 1 98.69 85 ALA A C 1
ATOM 683 O O . ALA A 1 85 ? -1.002 1.072 1.836 1 98.69 85 ALA A O 1
ATOM 684 N N . SER A 1 86 ? -3.043 1.777 2.633 1 98.69 86 SER A N 1
ATOM 685 C CA . SER A 1 86 ? -2.461 3.008 3.16 1 98.69 86 SER A CA 1
ATOM 686 C C . SER A 1 86 ? -3.371 3.645 4.207 1 98.69 86 SER A C 1
ATOM 688 O O . SER A 1 86 ? -4.523 3.234 4.367 1 98.69 86 SER A O 1
ATOM 690 N N . CYS A 1 87 ? -2.82 4.598 4.895 1 98.81 87 CYS A N 1
ATOM 691 C CA . CYS A 1 87 ? -3.512 5.477 5.832 1 98.81 87 CYS A CA 1
ATOM 692 C C . CYS A 1 87 ? -3.096 6.93 5.625 1 98.81 87 CYS A C 1
ATOM 694 O O . CYS A 1 87 ? -1.974 7.312 5.957 1 98.81 87 CYS A O 1
ATOM 696 N N . VAL A 1 88 ? -3.975 7.707 5.098 1 98.75 88 VAL A N 1
ATOM 697 C CA . VAL A 1 88 ? -3.568 9.047 4.68 1 98.75 88 VAL A CA 1
ATOM 698 C C . VAL A 1 88 ? -4.461 10.086 5.348 1 98.75 88 VAL A C 1
ATOM 700 O O . VAL A 1 88 ? -5.586 9.789 5.754 1 98.75 88 VAL A O 1
ATOM 703 N N . CYS A 1 89 ? -3.969 11.289 5.512 1 98.69 89 CYS A N 1
ATOM 704 C CA . CYS A 1 89 ? -4.754 12.438 5.965 1 98.69 89 CYS A CA 1
ATOM 705 C C . CYS A 1 89 ? -5.34 13.195 4.781 1 98.69 89 CYS A C 1
ATOM 707 O O . CYS A 1 89 ? -4.605 13.828 4.02 1 98.69 89 CYS A O 1
ATOM 709 N N . ALA A 1 90 ? -6.695 13.133 4.672 1 98.75 90 ALA A N 1
ATOM 710 C CA . ALA A 1 90 ? -7.336 13.68 3.482 1 98.75 90 ALA A CA 1
ATOM 711 C C . ALA A 1 90 ? -8.766 14.133 3.785 1 98.75 90 ALA A C 1
ATOM 713 O O . ALA A 1 90 ? -9.328 13.766 4.816 1 98.75 90 ALA A O 1
ATOM 714 N N . VAL A 1 91 ? -9.234 15.008 2.92 1 98.19 91 VAL A N 1
ATOM 715 C CA . VAL A 1 91 ? -10.648 15.352 2.965 1 98.19 91 VAL A CA 1
ATOM 716 C C . VAL A 1 91 ? -11.469 14.227 2.34 1 98.19 91 VAL A C 1
ATOM 718 O O . VAL A 1 91 ? -11.336 13.938 1.148 1 98.19 91 VAL A O 1
ATOM 721 N N . PRO A 1 92 ? -12.328 13.57 3.105 1 96.88 92 PRO A N 1
ATOM 722 C CA . PRO A 1 92 ? -13.133 12.492 2.535 1 96.88 92 PRO A CA 1
ATOM 723 C C . PRO A 1 92 ? -14.203 13 1.568 1 96.88 92 PRO A C 1
ATOM 725 O O . PRO A 1 92 ? -14.516 14.188 1.559 1 96.88 92 PRO A O 1
ATOM 728 N N . VAL A 1 93 ? -14.648 12.07 0.64 1 87.81 93 VAL A N 1
ATOM 729 C CA . VAL A 1 93 ? -15.711 12.438 -0.295 1 87.81 93 VAL A CA 1
ATOM 730 C C . VAL A 1 93 ? -17.016 12.656 0.465 1 87.81 93 VAL A C 1
ATOM 732 O O . VAL A 1 93 ? -17.312 11.93 1.42 1 87.81 93 VAL A O 1
ATOM 735 N N . SER A 1 94 ? -17.547 13.844 0.269 1 71.38 94 SER A N 1
ATOM 736 C CA . SER A 1 94 ? -18.828 14.156 0.873 1 71.38 94 SER A CA 1
ATOM 737 C C . SER A 1 94 ? -19.953 13.305 0.277 1 71.38 94 SER A C 1
ATOM 739 O O . SER A 1 94 ? -20.031 13.148 -0.943 1 71.38 94 SER A O 1
ATOM 741 N N . ARG A 1 95 ? -20.109 12.195 0.75 1 55.84 95 ARG A N 1
ATOM 742 C CA . ARG A 1 95 ? -21.297 11.547 0.231 1 55.84 95 ARG A CA 1
ATOM 743 C C . ARG A 1 95 ? -22.531 12.438 0.4 1 55.84 95 ARG A C 1
ATOM 745 O O . ARG A 1 95 ? -22.812 12.898 1.506 1 55.84 95 ARG A O 1
ATOM 752 N N . LYS A 1 96 ? -22.688 13.359 -0.663 1 51.53 96 LYS A N 1
ATOM 753 C CA . LYS A 1 96 ? -23.953 14.094 -0.617 1 51.53 96 LYS A CA 1
ATOM 754 C C . LYS A 1 96 ? -25.109 13.172 -0.225 1 51.53 96 LYS A C 1
ATOM 756 O O . LYS A 1 96 ? -25.219 12.055 -0.738 1 51.53 96 LYS A O 1
ATOM 761 N N . PRO A 1 97 ? -25.734 13.562 0.821 1 46.16 97 PRO A N 1
ATOM 762 C CA . PRO A 1 97 ? -26.953 12.789 1.091 1 46.16 97 PRO A CA 1
ATOM 763 C C . PRO A 1 97 ? -27.875 12.695 -0.121 1 46.16 97 PRO A C 1
ATOM 765 O O . PRO A 1 97 ? -28.094 13.695 -0.816 1 46.16 97 PRO A O 1
ATOM 768 N N . PHE A 1 98 ? -27.781 11.688 -0.989 1 44.66 98 PHE A N 1
ATOM 769 C CA . PHE A 1 98 ? -28.891 11.531 -1.925 1 44.66 98 PHE A CA 1
ATOM 770 C C . PHE A 1 98 ? -30.172 12.102 -1.34 1 44.66 98 PHE A C 1
ATOM 772 O O . PHE A 1 98 ? -30.594 11.695 -0.256 1 44.66 98 PHE A O 1
ATOM 779 N N . LEU A 1 99 ? -30.438 13.273 -1.604 1 43.66 99 LEU A N 1
ATOM 780 C CA . LEU A 1 99 ? -31.844 13.586 -1.341 1 43.66 99 LEU A CA 1
ATOM 781 C C . LEU A 1 99 ? -32.75 12.422 -1.751 1 43.66 99 LEU A C 1
ATOM 783 O O . LEU A 1 99 ? -32.812 12.062 -2.93 1 43.66 99 LEU A O 1
ATOM 787 N N . LEU A 1 100 ? -33.062 11.664 -0.91 1 41.69 100 LEU A N 1
ATOM 788 C CA . LEU A 1 100 ? -34.188 10.773 -1.103 1 41.69 100 LEU A CA 1
ATOM 789 C C . LEU A 1 100 ? -35.406 11.539 -1.638 1 41.69 100 LEU A C 1
ATOM 791 O O . LEU A 1 100 ? -36.094 12.203 -0.875 1 41.69 100 LEU A O 1
ATOM 795 N N . HIS A 1 101 ? -35.5 12.344 -2.688 1 36.62 101 HIS A N 1
ATOM 796 C CA . HIS A 1 101 ? -36.875 12.352 -3.102 1 36.62 101 HIS A CA 1
ATOM 797 C C . HIS A 1 101 ? -37.531 10.992 -2.863 1 36.62 101 HIS A C 1
ATOM 799 O O . HIS A 1 101 ? -36.844 9.977 -2.736 1 36.62 101 HIS A O 1
ATOM 805 N N . ARG A 1 102 ? -39.094 10.836 -2.885 1 33.31 102 ARG A N 1
ATOM 806 C CA . ARG A 1 102 ? -39.969 9.68 -2.715 1 33.31 102 ARG A CA 1
ATOM 807 C C . ARG A 1 102 ? -39.406 8.469 -3.449 1 33.31 102 ARG A C 1
ATOM 809 O O . ARG A 1 102 ? -39.656 7.324 -3.045 1 33.31 102 ARG A O 1
ATOM 816 N N . LEU A 1 103 ? -39.219 8.516 -4.891 1 32.84 103 LEU A N 1
ATOM 817 C CA . LEU A 1 103 ? -39.375 7.156 -5.395 1 32.84 103 LEU A CA 1
ATOM 818 C C . LEU A 1 103 ? -38.188 6.293 -4.945 1 32.84 103 LEU A C 1
ATOM 820 O O . LEU A 1 103 ? -37.188 6.812 -4.473 1 32.84 103 LEU A O 1
ATOM 824 N N . GLY A 1 104 ? -37.844 5.184 -5.77 1 27.31 104 GLY A N 1
ATOM 825 C CA . GLY A 1 104 ? -37.219 3.881 -5.707 1 27.31 104 GLY A CA 1
ATOM 826 C C . GLY A 1 104 ? -35.688 3.969 -5.566 1 27.31 104 GLY A C 1
ATOM 827 O O . GLY A 1 104 ? -35.062 3.119 -4.926 1 27.31 104 GLY A O 1
ATOM 828 N N . ALA A 1 105 ? -34.875 4.711 -6.539 1 24.66 105 ALA A N 1
ATOM 829 C CA . ALA A 1 105 ? -33.625 4.055 -6.926 1 24.66 105 ALA A CA 1
ATOM 830 C C . ALA A 1 105 ? -32.5 4.465 -6.008 1 24.66 105 ALA A C 1
ATOM 832 O O . ALA A 1 105 ? -32.219 5.656 -5.848 1 24.66 105 ALA A O 1
ATOM 833 N N . GLU A 1 106 ? -32.219 3.91 -4.918 1 29.8 106 GLU A N 1
ATOM 834 C CA . GLU A 1 106 ? -31.156 3.74 -3.938 1 29.8 106 GLU A CA 1
ATOM 835 C C . GLU A 1 106 ? -29.781 3.859 -4.594 1 29.8 106 GLU A C 1
ATOM 837 O O . GLU A 1 106 ? -29.266 2.887 -5.145 1 29.8 106 GLU A O 1
ATOM 842 N N . SER A 1 107 ? -29.594 4.945 -5.383 1 26.34 107 SER A N 1
ATOM 843 C CA . SER A 1 107 ? -28.266 4.797 -5.965 1 26.34 107 SER A CA 1
ATOM 844 C C . SER A 1 107 ? -27.172 4.859 -4.891 1 26.34 107 SER A C 1
ATOM 846 O O . SER A 1 107 ? -27.125 5.812 -4.109 1 26.34 107 SER A O 1
ATOM 848 N N . LEU A 1 108 ? -26.719 3.871 -4.363 1 26.48 108 LEU A N 1
ATOM 849 C CA . LEU A 1 108 ? -25.578 3.475 -3.547 1 26.48 108 LEU A CA 1
ATOM 850 C C . LEU A 1 108 ? -24.312 4.199 -3.992 1 26.48 108 LEU A C 1
ATOM 852 O O . LEU A 1 108 ? -24 4.23 -5.184 1 26.48 108 LEU A O 1
ATOM 856 N N . ASP A 1 109 ? -24.078 5.426 -3.553 1 27.34 109 ASP A N 1
ATOM 857 C CA . ASP A 1 109 ? -22.734 5.996 -3.602 1 27.34 109 ASP A CA 1
ATOM 858 C C . ASP A 1 109 ? -21.672 4.898 -3.586 1 27.34 109 ASP A C 1
ATOM 860 O O . ASP A 1 109 ? -21.547 4.152 -2.611 1 27.34 109 ASP A O 1
ATOM 864 N N . LYS A 1 110 ? -21.188 4.469 -4.684 1 26.61 110 LYS A N 1
ATOM 865 C CA . LYS A 1 110 ? -20.234 3.438 -5.09 1 26.61 110 LYS A CA 1
ATOM 866 C C . LYS A 1 110 ? -18.812 3.777 -4.621 1 26.61 110 LYS A C 1
ATOM 868 O O . LYS A 1 110 ? -17.938 4.039 -5.438 1 26.61 110 LYS A O 1
ATOM 873 N N . ASN A 1 111 ? -18.484 4.883 -3.947 1 28.98 111 ASN A N 1
ATOM 874 C CA . ASN A 1 111 ? -17.156 4.562 -3.436 1 28.98 111 ASN A CA 1
ATOM 875 C C . ASN A 1 111 ? -17.078 3.121 -2.939 1 28.98 111 ASN A C 1
ATOM 877 O O . ASN A 1 111 ? -17.125 2.875 -1.732 1 28.98 111 ASN A O 1
ATOM 881 N N . SER A 1 112 ? -18.078 2.4 -3.232 1 28.53 112 SER A N 1
ATOM 882 C CA . SER A 1 112 ? -18.359 0.986 -3.004 1 28.53 112 SER A CA 1
ATOM 883 C C . SER A 1 112 ? -17.094 0.153 -3.09 1 28.53 112 SER A C 1
ATOM 885 O O . SER A 1 112 ? -16.156 0.502 -3.824 1 28.53 112 SER A O 1
ATOM 887 N N . ASP A 1 113 ? -16.672 -0.53 -2.059 1 30.12 113 ASP A N 1
ATOM 888 C CA . ASP A 1 113 ? -15.977 -1.806 -2.178 1 30.12 113 ASP A CA 1
ATOM 889 C C . ASP A 1 113 ? -16.281 -2.469 -3.521 1 30.12 113 ASP A C 1
ATOM 891 O O . ASP A 1 113 ? -17.344 -3.059 -3.709 1 30.12 113 ASP A O 1
ATOM 895 N N . GLN A 1 114 ? -16.219 -1.644 -4.531 1 30.39 114 GLN A N 1
ATOM 896 C CA . GLN A 1 114 ? -16.5 -2.387 -5.758 1 30.39 114 GLN A CA 1
ATOM 897 C C . GLN A 1 114 ? -16.203 -3.873 -5.578 1 30.39 114 GLN A C 1
ATOM 899 O O . GLN A 1 114 ? -15.109 -4.246 -5.137 1 30.39 114 GLN A O 1
ATOM 904 N N . LYS A 1 115 ? -17.094 -4.594 -5.289 1 29.47 115 LYS A N 1
ATOM 905 C CA . LYS A 1 115 ? -17.016 -6.051 -5.367 1 29.47 115 LYS A CA 1
ATOM 906 C C . LYS A 1 115 ? -16.062 -6.488 -6.484 1 29.47 115 LYS A C 1
ATOM 908 O O . LYS A 1 115 ? -16.266 -6.137 -7.648 1 29.47 115 LYS A O 1
ATOM 913 N N . VAL A 1 116 ? -14.859 -6.637 -6.133 1 32.88 116 VAL A N 1
ATOM 914 C CA . VAL A 1 116 ? -14.07 -7.434 -7.07 1 32.88 116 VAL A CA 1
ATOM 915 C C . VAL A 1 116 ? -14.969 -8.453 -7.762 1 32.88 116 VAL A C 1
ATOM 917 O O . VAL A 1 116 ? -15.703 -9.195 -7.102 1 32.88 116 VAL A O 1
ATOM 920 N N . PRO A 1 117 ? -15.57 -8.109 -8.836 1 29.8 117 PRO A N 1
ATOM 921 C CA . PRO A 1 117 ? -16.203 -9.305 -9.383 1 29.8 117 PRO A CA 1
ATOM 922 C C . PRO A 1 117 ? -15.477 -10.586 -9.008 1 29.8 117 PRO A C 1
ATOM 924 O O . PRO A 1 117 ? -14.242 -10.617 -8.984 1 29.8 117 PRO A O 1
ATOM 927 N N . GLN A 1 118 ? -16.062 -11.383 -8.211 1 30.42 118 GLN A N 1
ATOM 928 C CA . GLN A 1 118 ? -15.578 -12.758 -8.07 1 30.42 118 GLN A CA 1
ATOM 929 C C . GLN A 1 118 ? -15.078 -13.297 -9.406 1 30.42 118 GLN A C 1
ATOM 931 O O . GLN A 1 118 ? -15.875 -13.625 -10.289 1 30.42 118 GLN A O 1
ATOM 936 N N . LEU A 1 119 ? -14.234 -12.688 -9.984 1 32.72 119 LEU A N 1
ATOM 937 C CA . LEU A 1 119 ? -13.766 -13.445 -11.141 1 32.72 119 LEU A CA 1
ATOM 938 C C . LEU A 1 119 ? -13.703 -14.93 -10.82 1 32.72 119 LEU A C 1
ATOM 940 O O . LEU A 1 119 ? -13.406 -15.312 -9.688 1 32.72 119 LEU A O 1
ATOM 944 N N . ASP A 1 120 ? -14.195 -15.703 -11.727 1 30.67 120 ASP A N 1
ATOM 945 C CA . ASP A 1 120 ? -14.211 -17.172 -11.742 1 30.67 120 ASP A CA 1
ATOM 946 C C . ASP A 1 120 ? -12.898 -17.734 -11.203 1 30.67 120 ASP A C 1
ATOM 948 O O . ASP A 1 120 ? -11.82 -17.25 -11.547 1 30.67 120 ASP A O 1
ATOM 952 N N . GLU A 1 121 ? -12.992 -18.359 -10 1 38.53 121 GLU A N 1
ATOM 953 C CA . GLU A 1 121 ? -12.055 -19.266 -9.359 1 38.53 121 GLU A CA 1
ATOM 954 C C . GLU A 1 121 ? -11.305 -20.109 -10.391 1 38.53 121 GLU A C 1
ATOM 956 O O . GLU A 1 121 ? -11.75 -21.203 -10.75 1 38.53 121 GLU A O 1
ATOM 961 N N . GLY A 1 122 ? -10.828 -19.469 -11.422 1 33.66 122 GLY A N 1
ATOM 962 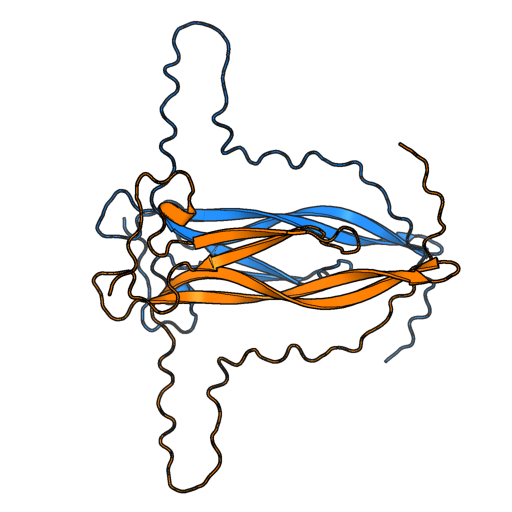C CA . GLY A 1 122 ? -10.117 -20.422 -12.25 1 33.66 122 GLY A CA 1
ATOM 963 C C . GLY A 1 122 ? -8.945 -21.078 -11.531 1 33.66 122 GLY A C 1
ATOM 964 O O . GLY A 1 122 ? -8.094 -20.391 -10.977 1 33.66 122 GLY A O 1
ATOM 965 N N . VAL A 1 123 ? -9.18 -22.266 -11.031 1 37.38 123 VAL A N 1
ATOM 966 C CA . VAL A 1 123 ? -8.164 -23.188 -10.539 1 37.38 123 VAL A CA 1
ATOM 967 C C . VAL A 1 123 ? -7.027 -23.297 -11.555 1 37.38 123 VAL A C 1
ATOM 969 O O . VAL A 1 123 ? -7.254 -23.625 -12.719 1 37.38 123 VAL A O 1
ATOM 972 N N . ILE A 1 124 ? -6.168 -22.438 -11.305 1 42.31 124 ILE A N 1
ATOM 973 C CA . ILE A 1 124 ? -5.027 -22.766 -12.156 1 42.31 124 ILE A CA 1
ATOM 974 C C . ILE A 1 124 ? -4.324 -24.016 -11.617 1 42.31 124 ILE A C 1
ATOM 976 O O . ILE A 1 124 ? -3.926 -24.047 -10.453 1 42.31 124 ILE A O 1
ATOM 980 N N . LYS A 1 125 ? -4.621 -25.188 -12.203 1 38.16 125 LYS A N 1
ATOM 981 C CA . LYS A 1 125 ? -4.016 -26.484 -11.922 1 38.16 125 LYS A CA 1
ATOM 982 C C . LYS A 1 125 ? -2.498 -26.422 -12.07 1 38.16 125 LYS A C 1
ATOM 984 O O . LYS A 1 125 ? -1.985 -26.156 -13.156 1 38.16 125 LYS A O 1
ATOM 989 N N . ILE A 1 126 ? -1.876 -26.047 -10.93 1 36.12 126 ILE A N 1
ATOM 990 C CA . ILE A 1 126 ? -0.424 -26.172 -11.008 1 36.12 126 ILE A CA 1
ATOM 991 C C . ILE A 1 126 ? 0.02 -27.484 -10.398 1 36.12 126 ILE A C 1
ATOM 993 O O . ILE A 1 126 ? -0.351 -27.812 -9.266 1 36.12 126 ILE A O 1
ATOM 997 N N . HIS A 1 127 ? 0.25 -28.484 -11.195 1 29.27 127 HIS A N 1
ATOM 998 C CA . HIS A 1 127 ? 0.825 -29.75 -10.742 1 29.27 127 HIS A CA 1
ATOM 999 C C . HIS A 1 127 ? 2.232 -29.547 -10.188 1 29.27 127 HIS A C 1
ATOM 1001 O O . HIS A 1 127 ? 3.104 -29.016 -10.875 1 29.27 127 HIS A O 1
ATOM 1007 N N . ALA A 1 128 ? 2.365 -29.234 -8.914 1 31.56 128 ALA A N 1
ATOM 1008 C CA . ALA A 1 128 ? 3.682 -29.219 -8.281 1 31.56 128 ALA A CA 1
ATOM 1009 C C . ALA A 1 128 ? 4.195 -30.625 -8.055 1 31.56 128 ALA A C 1
ATOM 1011 O O . ALA A 1 128 ? 3.537 -31.438 -7.387 1 31.56 128 ALA A O 1
ATOM 1012 N N . ASN A 1 129 ? 5 -31.078 -8.953 1 27.84 129 ASN A N 1
ATOM 1013 C CA . ASN A 1 129 ? 5.691 -32.281 -8.523 1 27.84 129 ASN A CA 1
ATOM 1014 C C . ASN A 1 129 ? 6.574 -32.031 -7.305 1 27.84 129 ASN A C 1
ATOM 1016 O O . ASN A 1 129 ? 7.184 -30.969 -7.191 1 27.84 129 ASN A O 1
ATOM 1020 N N . GLU A 1 130 ? 6.375 -32.656 -6.199 1 27.23 130 GLU A N 1
ATOM 1021 C CA . GLU A 1 130 ? 6.941 -32.75 -4.855 1 27.23 130 GLU A CA 1
ATOM 1022 C C . GLU A 1 130 ? 8.461 -32.875 -4.906 1 27.23 130 GLU A C 1
ATOM 1024 O O . GLU A 1 130 ? 9.016 -33.906 -4.496 1 27.23 130 GLU A O 1
ATOM 1029 N N . SER A 1 131 ? 9.305 -32.5 -5.859 1 27.88 131 SER A N 1
ATOM 1030 C CA . SER A 1 131 ? 10.641 -32.844 -5.391 1 27.88 131 SER A CA 1
ATOM 1031 C C . SER A 1 131 ? 11.141 -31.844 -4.363 1 27.88 131 SER A C 1
ATOM 1033 O O . SER A 1 131 ? 11.5 -30.719 -4.719 1 27.88 131 SER A O 1
ATOM 1035 N N . VAL A 1 132 ? 10.594 -31.734 -3.139 1 27.08 132 VAL A N 1
ATOM 1036 C CA . VAL A 1 132 ? 11.117 -31.078 -1.939 1 27.08 132 VAL A CA 1
ATOM 1037 C C . VAL A 1 132 ? 12.594 -31.438 -1.761 1 27.08 132 VAL A C 1
ATOM 1039 O O . VAL A 1 132 ? 12.922 -32.594 -1.467 1 27.08 132 VAL A O 1
ATOM 1042 N N . GLU A 1 133 ? 13.539 -30.922 -2.615 1 23.8 133 GLU A N 1
ATOM 1043 C CA . GLU A 1 133 ? 14.883 -31.109 -2.074 1 23.8 133 GLU A CA 1
ATOM 1044 C C . GLU A 1 133 ? 15.07 -30.312 -0.789 1 23.8 133 GLU A C 1
ATOM 1046 O O . GLU A 1 133 ? 14.656 -29.156 -0.702 1 23.8 133 GLU A O 1
ATOM 1051 N N . GLN A 1 134 ? 15.078 -30.953 0.397 1 21.64 134 GLN A N 1
ATOM 1052 C CA . GLN A 1 134 ? 15.578 -30.703 1.744 1 21.64 134 GLN A CA 1
ATOM 1053 C C . GLN A 1 134 ? 16.828 -29.828 1.712 1 21.64 134 GLN A C 1
ATOM 1055 O O . GLN A 1 134 ? 17.828 -30.188 1.085 1 21.64 134 GLN A O 1
ATOM 1060 N N . PHE A 1 135 ? 16.656 -28.359 1.706 1 20.08 135 PHE A N 1
ATOM 1061 C CA . PHE A 1 135 ? 17.844 -27.656 2.164 1 20.08 135 PHE A CA 1
ATOM 1062 C C . PHE A 1 135 ? 18.047 -27.844 3.664 1 20.08 135 PHE A C 1
ATOM 1064 O O . PHE A 1 135 ? 17.078 -27.969 4.414 1 20.08 135 PHE A O 1
ATOM 1071 N N . MET B 1 1 ? 9.109 24.672 0.736 1 91.62 1 MET B N 1
ATOM 1072 C CA . MET B 1 1 ? 7.73 24.906 0.317 1 91.62 1 MET B CA 1
ATOM 1073 C C . MET B 1 1 ? 6.836 23.734 0.724 1 91.62 1 MET B C 1
ATOM 1075 O O . MET B 1 1 ? 7.281 22.578 0.753 1 91.62 1 MET B O 1
ATOM 1079 N N . ILE B 1 2 ? 5.562 24.094 1.103 1 96.62 2 ILE B N 1
ATOM 1080 C CA . ILE B 1 2 ? 4.625 23.062 1.547 1 96.62 2 ILE B CA 1
ATOM 1081 C C . ILE B 1 2 ? 3.939 22.438 0.338 1 96.62 2 ILE B C 1
ATOM 1083 O O . ILE B 1 2 ? 3.562 23.141 -0.605 1 96.62 2 ILE B O 1
ATOM 1087 N N . CYS B 1 3 ? 3.852 21.156 0.277 1 97.62 3 CYS B N 1
ATOM 1088 C CA . CYS B 1 3 ? 3.035 20.453 -0.702 1 97.62 3 CYS B CA 1
ATOM 1089 C C . CYS B 1 3 ? 1.552 20.703 -0.458 1 97.62 3 CYS B C 1
ATOM 1091 O O . CYS B 1 3 ? 1.016 20.312 0.581 1 97.62 3 CYS B O 1
ATOM 1093 N N . LYS B 1 4 ? 0.869 21.344 -1.309 1 96.06 4 LYS B N 1
ATOM 1094 C CA . LYS B 1 4 ? -0.494 21.781 -1.027 1 96.06 4 LYS B CA 1
ATOM 1095 C C . LYS B 1 4 ? -1.518 20.828 -1.628 1 96.06 4 LYS B C 1
ATOM 1097 O O . LYS B 1 4 ? -1.483 20.547 -2.828 1 96.06 4 LYS B O 1
ATOM 1102 N N . PRO B 1 5 ? -2.42 20.391 -0.84 1 98 5 PRO B N 1
ATOM 1103 C CA . PRO B 1 5 ? -3.529 19.594 -1.368 1 98 5 PRO B CA 1
ATOM 1104 C C . PRO B 1 5 ? -4.574 20.438 -2.092 1 98 5 PRO B C 1
ATOM 1106 O O . PRO B 1 5 ? -4.547 21.672 -1.999 1 98 5 PRO B O 1
ATOM 1109 N N . ARG B 1 6 ? -5.367 19.781 -2.918 1 97.31 6 ARG B N 1
ATOM 1110 C CA . ARG B 1 6 ? -6.613 20.312 -3.463 1 97.31 6 ARG B CA 1
ATOM 1111 C C . ARG B 1 6 ? -7.824 19.703 -2.773 1 97.31 6 ARG B C 1
ATOM 1113 O O . ARG B 1 6 ? -8.328 18.656 -3.207 1 97.31 6 ARG B O 1
ATOM 1120 N N . PRO B 1 7 ? -8.344 20.344 -1.736 1 94.88 7 PRO B N 1
ATOM 1121 C CA . PRO B 1 7 ? -9.367 19.734 -0.881 1 94.88 7 PRO B CA 1
ATOM 1122 C C . PRO B 1 7 ? -10.609 19.328 -1.657 1 94.88 7 PRO B C 1
ATOM 1124 O O . PRO B 1 7 ? -11.383 18.484 -1.192 1 94.88 7 PRO B O 1
ATOM 1127 N N . HIS B 1 8 ? -10.828 19.844 -2.861 1 94.44 8 HIS B N 1
ATOM 1128 C CA . HIS B 1 8 ? -11.992 19.516 -3.664 1 94.44 8 HIS B CA 1
ATOM 1129 C C . HIS B 1 8 ? -11.594 18.75 -4.922 1 94.44 8 HIS B C 1
ATOM 1131 O O . HIS B 1 8 ? -12.328 18.75 -5.918 1 94.44 8 HIS B O 1
ATOM 1137 N N . GLY B 1 9 ? -10.477 18.156 -4.875 1 95.88 9 GLY B N 1
ATOM 1138 C CA . GLY B 1 9 ? -10.016 17.375 -6.016 1 95.88 9 GLY B CA 1
ATOM 1139 C C . GLY B 1 9 ? -10.852 16.125 -6.25 1 95.88 9 GLY B C 1
ATOM 1140 O O . GLY B 1 9 ? -11.594 15.703 -5.371 1 95.88 9 GLY B O 1
ATOM 1141 N N . ASP B 1 10 ? -10.688 15.516 -7.379 1 95.19 10 ASP B N 1
ATOM 1142 C CA . ASP B 1 10 ? -11.523 14.398 -7.805 1 95.19 10 ASP B CA 1
ATOM 1143 C C . ASP B 1 10 ? -11.062 13.094 -7.148 1 95.19 10 ASP B C 1
ATOM 1145 O O . ASP B 1 10 ? -11.844 12.141 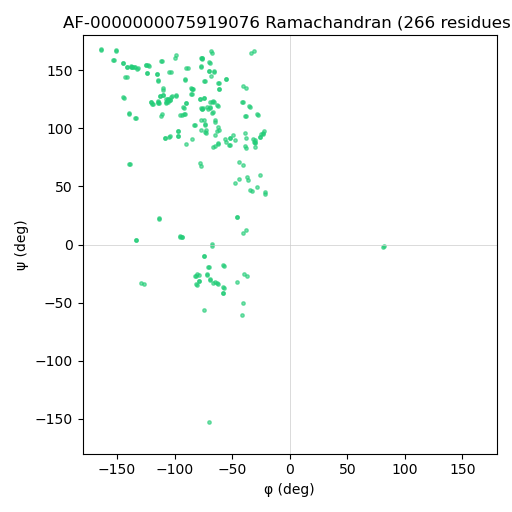-7.043 1 95.19 10 ASP B O 1
ATOM 1149 N N . THR B 1 11 ? -9.797 13.07 -6.797 1 97.38 11 THR B N 1
ATOM 1150 C CA . THR B 1 11 ? -9.266 11.836 -6.223 1 97.38 11 THR B CA 1
ATOM 1151 C C . THR B 1 11 ? -8.922 12.031 -4.746 1 97.38 11 THR B C 1
ATOM 1153 O O . THR B 1 11 ? -8.688 13.156 -4.305 1 97.38 11 THR B O 1
ATOM 1156 N N . LEU B 1 12 ? -8.875 10.961 -4.043 1 98.19 12 LEU B N 1
ATOM 1157 C CA . LEU B 1 12 ? -8.422 11.023 -2.656 1 98.19 12 LEU B CA 1
ATOM 1158 C C . LEU B 1 12 ? -7.016 11.602 -2.566 1 98.19 12 LEU B C 1
ATOM 1160 O O . LEU B 1 12 ? -6.723 12.398 -1.673 1 98.19 12 LEU B O 1
ATOM 1164 N N . GLY B 1 13 ? -6.121 11.18 -3.502 1 98.69 13 GLY B N 1
ATOM 1165 C CA . GLY B 1 13 ? -4.75 11.664 -3.541 1 98.69 13 GLY B CA 1
ATOM 1166 C C . GLY B 1 13 ? -4.656 13.18 -3.658 1 98.69 13 GLY B C 1
ATOM 1167 O O . GLY B 1 13 ? -3.803 13.805 -3.023 1 98.69 13 GLY B O 1
ATOM 1168 N N . ALA B 1 14 ? -5.566 13.688 -4.41 1 98.44 14 ALA B N 1
ATOM 1169 C CA . ALA B 1 14 ? -5.574 15.141 -4.598 1 98.44 14 ALA B CA 1
ATOM 1170 C C . ALA B 1 14 ? -5.977 15.852 -3.314 1 98.44 14 ALA B C 1
ATOM 1172 O O . ALA B 1 14 ? -5.531 16.969 -3.055 1 98.44 14 ALA B O 1
ATOM 1173 N N . ARG B 1 15 ? -6.789 15.195 -2.541 1 98.56 15 ARG B N 1
ATOM 1174 C CA . ARG B 1 15 ? -7.352 15.82 -1.346 1 98.56 15 ARG B CA 1
ATOM 1175 C C . ARG B 1 15 ? -6.523 15.477 -0.112 1 98.56 15 ARG B C 1
ATOM 1177 O O . ARG B 1 15 ? -6.91 15.805 1.012 1 98.56 15 ARG B O 1
ATOM 1184 N N . SER B 1 16 ? -5.387 14.828 -0.319 1 98.69 16 SER B N 1
ATOM 1185 C CA . SER B 1 16 ? -4.523 14.406 0.779 1 98.69 16 SER B CA 1
ATOM 1186 C C . SER B 1 16 ? -3.506 15.484 1.128 1 98.69 16 SER B C 1
ATOM 1188 O O . SER B 1 16 ? -3.055 16.219 0.253 1 98.69 16 SER B O 1
ATOM 1190 N N . THR B 1 17 ? -3.062 15.539 2.377 1 98.56 17 THR B N 1
ATOM 1191 C CA . THR B 1 17 ? -2.076 16.516 2.811 1 98.56 17 THR B CA 1
ATOM 1192 C C . THR B 1 17 ? -0.756 16.328 2.07 1 98.56 17 THR B C 1
ATOM 1194 O O . THR B 1 17 ? 0.008 17.281 1.891 1 98.56 17 THR B O 1
ATOM 1197 N N . CYS B 1 18 ? -0.446 15.016 1.759 1 98.88 18 CYS B N 1
ATOM 1198 C CA . CYS B 1 18 ? 0.571 14.688 0.767 1 98.88 18 CYS B CA 1
ATOM 1199 C C . CYS B 1 18 ? -0.066 14.141 -0.505 1 98.88 18 CYS B C 1
ATOM 1201 O O . CYS B 1 18 ? -0.329 12.938 -0.605 1 98.88 18 CYS B O 1
ATOM 1203 N N . PRO B 1 19 ? -0.33 15.102 -1.435 1 98.88 19 PRO B N 1
ATOM 1204 C CA . PRO B 1 19 ? -0.984 14.625 -2.656 1 98.88 19 PRO B CA 1
ATOM 1205 C C . PRO B 1 19 ? -0.213 13.5 -3.342 1 98.88 19 PRO B C 1
ATOM 1207 O O . PRO B 1 19 ? 1.021 13.5 -3.336 1 98.88 19 PRO B O 1
ATOM 1210 N N . PHE B 1 20 ? -0.975 12.539 -3.898 1 98.88 20 PHE B N 1
ATOM 1211 C CA . PHE B 1 20 ? -0.368 11.398 -4.578 1 98.88 20 PHE B CA 1
ATOM 1212 C C . PHE B 1 20 ? -1.209 10.977 -5.777 1 98.88 20 PHE B C 1
ATOM 1214 O O . PHE B 1 20 ? -2.406 11.266 -5.836 1 98.88 20 PHE B O 1
ATOM 1221 N N . THR B 1 21 ? -0.531 10.344 -6.664 1 98.75 21 THR B N 1
ATOM 1222 C CA . THR B 1 21 ? -1.176 9.734 -7.824 1 98.75 21 THR B CA 1
ATOM 1223 C C . THR B 1 21 ? -1.087 8.211 -7.75 1 98.75 21 THR B C 1
ATOM 1225 O O . THR B 1 21 ? -0.028 7.66 -7.445 1 98.75 21 THR B O 1
ATOM 1228 N N . VAL B 1 22 ? -2.217 7.562 -7.887 1 98.44 22 VAL B N 1
ATOM 1229 C CA . VAL B 1 22 ? -2.229 6.102 -7.918 1 98.44 22 VAL B CA 1
ATOM 1230 C C . VAL B 1 22 ? -2.08 5.613 -9.359 1 98.44 22 VAL B C 1
ATOM 1232 O O . VAL B 1 22 ? -2.871 5.98 -10.227 1 98.44 22 VAL B O 1
ATOM 1235 N N . THR B 1 23 ? -1.046 4.828 -9.594 1 98.44 23 THR B N 1
ATOM 1236 C CA . THR B 1 23 ? -0.873 4.207 -10.898 1 98.44 23 THR B CA 1
ATOM 1237 C C . THR B 1 23 ? -1.004 2.689 -10.805 1 98.44 23 THR B C 1
ATOM 1239 O O . THR B 1 23 ? -0.58 2.09 -9.812 1 98.44 23 THR B O 1
ATOM 1242 N N . GLU B 1 24 ? -1.623 2.092 -11.758 1 97.56 24 GLU B N 1
ATOM 1243 C CA . GLU B 1 24 ? -1.727 0.641 -11.883 1 97.56 24 GLU B CA 1
ATOM 1244 C C . GLU B 1 24 ? -0.626 0.081 -12.773 1 97.56 24 GLU B C 1
ATOM 1246 O O . GLU B 1 24 ? -0.547 0.423 -13.961 1 97.56 24 GLU B O 1
ATOM 1251 N N . ASP B 1 25 ? 0.29 -0.652 -12.164 1 97.56 25 ASP B N 1
ATOM 1252 C CA . ASP B 1 25 ? 1.274 -1.43 -12.906 1 97.56 25 ASP B CA 1
ATOM 1253 C C . ASP B 1 25 ? 0.694 -2.771 -13.352 1 97.56 25 ASP B C 1
ATOM 1255 O O . ASP B 1 25 ? 0.638 -3.719 -12.562 1 97.56 25 ASP B O 1
ATOM 1259 N N . ASN B 1 26 ? 0.34 -2.863 -14.648 1 97.25 26 ASN B N 1
ATOM 1260 C CA . ASN B 1 26 ? -0.365 -4.023 -15.18 1 97.25 26 ASN B CA 1
ATOM 1261 C C . ASN B 1 26 ? 0.555 -4.902 -16.031 1 97.25 26 ASN B C 1
ATOM 1263 O O . ASN B 1 26 ? 1.198 -4.414 -16.953 1 97.25 26 ASN B O 1
ATOM 1267 N N . ASP B 1 27 ? 0.701 -6.199 -15.695 1 95.88 27 ASP B N 1
ATOM 1268 C CA . ASP B 1 27 ? 1.396 -7.242 -16.438 1 95.88 27 ASP B CA 1
ATOM 1269 C C . ASP B 1 27 ? 0.627 -8.562 -16.391 1 95.88 27 ASP B C 1
ATOM 1271 O O . ASP B 1 27 ? 0.566 -9.211 -15.344 1 95.88 27 ASP B O 1
ATOM 1275 N N . PHE B 1 28 ? 0.101 -8.977 -17.547 1 92 28 PHE B N 1
ATOM 1276 C CA . PHE B 1 28 ? -0.783 -10.133 -17.578 1 92 28 PHE B CA 1
ATOM 1277 C C . PHE B 1 28 ? 0.008 -11.422 -17.406 1 92 28 PHE B C 1
ATOM 1279 O O . PHE B 1 28 ? -0.572 -12.484 -17.188 1 92 28 PHE B O 1
ATOM 1286 N N . ARG B 1 29 ? 1.331 -11.359 -17.453 1 90.75 29 ARG B N 1
ATOM 1287 C CA . ARG B 1 29 ? 2.156 -12.555 -17.281 1 90.75 29 ARG B CA 1
ATOM 1288 C C . ARG B 1 29 ? 2.58 -12.711 -15.82 1 90.75 29 ARG B C 1
ATOM 1290 O O . ARG B 1 29 ? 3.334 -13.625 -15.484 1 90.75 29 ARG B O 1
ATOM 1297 N N . ARG B 1 30 ? 1.982 -11.812 -15.039 1 94.56 30 ARG B N 1
ATOM 1298 C CA . ARG B 1 30 ? 2.445 -11.758 -13.656 1 94.56 30 ARG B CA 1
ATOM 1299 C C . ARG B 1 30 ? 1.289 -11.953 -12.68 1 94.56 30 ARG B C 1
ATOM 1301 O O . ARG B 1 30 ? 0.146 -11.609 -12.992 1 94.56 30 ARG B O 1
ATOM 1308 N N . VAL B 1 31 ? 1.544 -12.57 -11.531 1 94.88 31 VAL B N 1
ATOM 1309 C CA . VAL B 1 31 ? 0.644 -12.586 -10.383 1 94.88 31 VAL B CA 1
ATOM 1310 C C . VAL B 1 31 ? 1.328 -11.93 -9.18 1 94.88 31 VAL B C 1
ATOM 1312 O O . VAL B 1 31 ? 2.373 -12.398 -8.727 1 94.88 31 VAL B O 1
ATOM 1315 N N . PRO B 1 32 ? 0.771 -10.891 -8.625 1 97.69 32 PRO B N 1
ATOM 1316 C CA . PRO B 1 32 ? -0.45 -10.219 -9.078 1 97.69 32 PRO B CA 1
ATOM 1317 C C . PRO B 1 32 ? -0.258 -9.469 -10.391 1 97.69 32 PRO B C 1
ATOM 1319 O O . PRO B 1 32 ? 0.814 -8.906 -10.633 1 97.69 32 PRO B O 1
ATOM 1322 N N . ALA B 1 33 ? -1.308 -9.406 -11.109 1 97.62 33 ALA B N 1
ATOM 1323 C CA . ALA B 1 33 ? -1.227 -8.734 -12.398 1 97.62 33 ALA B CA 1
ATOM 1324 C C . ALA B 1 33 ? -1.272 -7.215 -12.227 1 97.62 33 ALA B C 1
ATOM 1326 O O . ALA B 1 33 ? -0.722 -6.477 -13.047 1 97.62 33 ALA B O 1
ATOM 1327 N N . ILE B 1 34 ? -1.989 -6.801 -11.195 1 98.31 34 ILE B N 1
ATOM 1328 C CA . ILE B 1 34 ? -2.111 -5.371 -10.938 1 98.31 34 ILE B CA 1
ATOM 1329 C C . ILE B 1 34 ? -1.429 -5.027 -9.617 1 98.31 34 ILE B C 1
ATOM 1331 O O . ILE B 1 34 ? -1.73 -5.629 -8.578 1 98.31 34 ILE B O 1
ATOM 1335 N N . ILE B 1 35 ? -0.486 -4.121 -9.703 1 98.38 35 ILE B N 1
ATOM 1336 C CA . ILE B 1 35 ? 0.168 -3.561 -8.523 1 98.38 35 ILE B CA 1
ATOM 1337 C C . ILE B 1 35 ? -0.047 -2.049 -8.484 1 98.38 35 ILE B C 1
ATOM 1339 O O . ILE B 1 35 ? 0.283 -1.344 -9.438 1 98.38 35 ILE B O 1
ATOM 1343 N N . TYR B 1 36 ? -0.609 -1.603 -7.438 1 98.56 36 TYR B N 1
ATOM 1344 C CA . TYR B 1 36 ? -0.846 -0.172 -7.281 1 98.56 36 TYR B CA 1
ATOM 1345 C C . TYR B 1 36 ? 0.383 0.526 -6.711 1 98.56 36 TYR B C 1
ATOM 1347 O O . TYR B 1 36 ? 0.974 0.057 -5.734 1 98.56 36 TYR B O 1
ATOM 1355 N N . HIS B 1 37 ? 0.738 1.566 -7.387 1 98.81 37 HIS B N 1
ATOM 1356 C CA . HIS B 1 37 ? 1.75 2.477 -6.863 1 98.81 37 HIS B CA 1
ATOM 1357 C C . HIS B 1 37 ? 1.118 3.771 -6.359 1 98.81 37 HIS B C 1
ATOM 1359 O O . HIS B 1 37 ? 0.35 4.41 -7.078 1 98.81 37 HIS B O 1
ATOM 1365 N N . PHE B 1 38 ? 1.383 4.125 -5.129 1 98.81 38 PHE B N 1
ATOM 1366 C CA . PHE B 1 38 ? 0.99 5.406 -4.559 1 98.81 38 PHE B CA 1
ATOM 1367 C C . PHE B 1 38 ? 2.141 6.402 -4.617 1 98.81 38 PHE B C 1
ATOM 1369 O O . PHE B 1 38 ? 2.947 6.484 -3.689 1 98.81 38 PHE B O 1
ATOM 1376 N N . ASN B 1 39 ? 2.174 7.184 -5.656 1 98.88 39 ASN B N 1
ATOM 1377 C CA . ASN B 1 39 ? 3.312 8.055 -5.941 1 98.88 39 ASN B CA 1
ATOM 1378 C C . ASN B 1 39 ? 3.123 9.438 -5.34 1 98.88 39 ASN B C 1
ATOM 1380 O O . ASN B 1 39 ? 2.176 10.148 -5.684 1 98.88 39 ASN B O 1
ATOM 1384 N N . CYS B 1 40 ? 3.996 9.742 -4.469 1 98.88 40 CYS B N 1
ATOM 1385 C CA . CYS B 1 40 ? 3.941 11.094 -3.941 1 98.88 40 CYS B CA 1
ATOM 1386 C C . CYS B 1 40 ? 4.164 12.125 -5.047 1 98.88 40 CYS B C 1
ATOM 1388 O O . CYS B 1 40 ? 5.098 12 -5.84 1 98.88 40 CYS B O 1
ATOM 1390 N N . ASP B 1 41 ? 3.41 13.227 -5.047 1 98.81 41 ASP B N 1
ATOM 1391 C CA . ASP B 1 41 ? 3.562 14.289 -6.035 1 98.81 41 ASP B CA 1
ATOM 1392 C C . ASP B 1 41 ? 4.707 15.227 -5.66 1 98.81 41 ASP B C 1
ATOM 1394 O O . ASP B 1 41 ? 5.32 15.844 -6.531 1 98.81 41 ASP B O 1
ATOM 1398 N N . CYS B 1 42 ? 4.969 15.312 -4.402 1 98.19 42 CYS B N 1
ATOM 1399 C CA . CYS B 1 42 ? 6.012 16.203 -3.896 1 98.19 42 CYS B CA 1
ATOM 1400 C C . CYS B 1 42 ? 6.809 15.531 -2.785 1 98.19 42 CYS B C 1
ATOM 1402 O O . CYS B 1 42 ? 6.809 16 -1.646 1 98.19 42 CYS B O 1
ATOM 1404 N N . PRO B 1 43 ? 7.625 14.5 -3.086 1 98.31 43 PRO B N 1
ATOM 1405 C CA . PRO B 1 43 ? 8.391 13.797 -2.055 1 98.31 43 PRO B CA 1
ATOM 1406 C C . PRO B 1 43 ? 9.375 14.703 -1.324 1 98.31 43 PRO B C 1
ATOM 1408 O O . PRO B 1 43 ? 10.008 15.562 -1.945 1 98.31 43 PRO B O 1
ATOM 1411 N N . SER B 1 44 ? 9.398 14.625 -0.033 1 97.56 44 SER B N 1
ATOM 1412 C CA . SER B 1 44 ? 10.344 15.297 0.854 1 97.56 44 SER B CA 1
ATOM 1413 C C . SER B 1 44 ? 9.93 16.75 1.103 1 97.56 44 SER B C 1
ATOM 1415 O O . SER B 1 44 ? 10.555 17.453 1.902 1 97.56 44 SER B O 1
ATOM 1417 N N . SER B 1 45 ? 8.828 17.141 0.466 1 98.31 45 SER B N 1
ATOM 1418 C CA . SER B 1 45 ? 8.336 18.484 0.717 1 98.31 45 SER B CA 1
ATOM 1419 C C . SER B 1 45 ? 7.625 18.578 2.062 1 98.31 45 SER B C 1
ATOM 1421 O O . SER B 1 45 ? 7.184 17.562 2.605 1 98.31 45 SER B O 1
ATOM 1423 N N . ARG B 1 46 ? 7.508 19.766 2.578 1 98.31 46 ARG B N 1
ATOM 1424 C CA . ARG B 1 46 ? 6.727 19.969 3.795 1 98.31 46 ARG B CA 1
ATOM 1425 C C . ARG B 1 46 ? 5.25 19.672 3.555 1 98.31 46 ARG B C 1
ATOM 1427 O O . ARG B 1 46 ? 4.738 19.891 2.453 1 98.31 46 ARG B O 1
ATOM 1434 N N . CYS B 1 47 ? 4.539 19.203 4.598 1 98.25 47 CYS B N 1
ATOM 1435 C CA . CYS B 1 47 ? 3.139 18.812 4.445 1 98.25 47 CYS B CA 1
ATOM 1436 C C . CYS B 1 47 ? 2.291 19.391 5.57 1 98.25 47 CYS B C 1
ATOM 1438 O O . CYS B 1 47 ? 1.115 19.047 5.707 1 98.25 47 CYS B O 1
ATOM 1440 N N . SER B 1 48 ? 2.916 20.141 6.363 1 95.75 48 SER B N 1
ATOM 1441 C CA . SER B 1 48 ? 2.266 20.75 7.523 1 95.75 48 SER B CA 1
ATOM 1442 C C . SER B 1 48 ? 2.91 22.078 7.887 1 95.75 48 SER B C 1
ATOM 1444 O O . SER B 1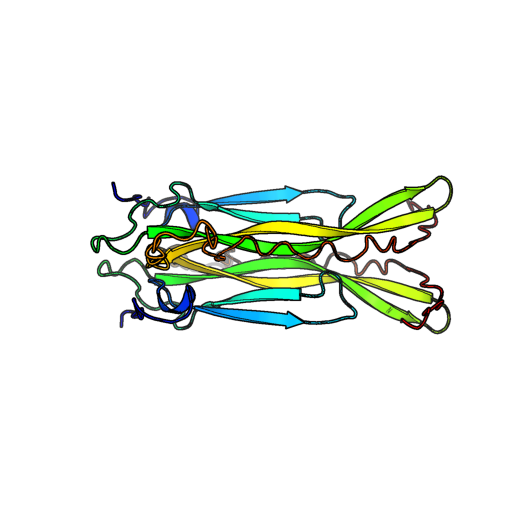 48 ? 3.969 22.438 7.359 1 95.75 48 SER B O 1
ATOM 1446 N N . ASP B 1 49 ? 2.209 22.844 8.75 1 94.75 49 ASP B N 1
ATOM 1447 C CA . ASP B 1 49 ? 2.793 24.078 9.258 1 94.75 49 ASP B CA 1
ATOM 1448 C C . ASP B 1 49 ? 4.02 23.797 10.117 1 94.75 49 ASP B C 1
ATOM 1450 O O . ASP B 1 49 ? 4.93 24.625 10.203 1 94.75 49 ASP B O 1
ATOM 1454 N N . ASP B 1 50 ? 3.898 22.656 10.758 1 94.31 50 ASP B N 1
ATOM 1455 C CA . ASP B 1 50 ? 5.094 22.203 11.461 1 94.31 50 ASP B CA 1
ATOM 1456 C C . ASP B 1 50 ? 6.18 21.781 10.477 1 94.31 50 ASP B C 1
ATOM 1458 O O . ASP B 1 50 ? 5.965 20.891 9.648 1 94.31 50 ASP B O 1
ATOM 1462 N N . GLU B 1 51 ? 7.293 22.328 10.508 1 95.12 51 GLU B N 1
ATOM 1463 C CA . GLU B 1 51 ? 8.359 22.188 9.523 1 95.12 51 GLU B CA 1
ATOM 1464 C C . GLU B 1 51 ? 8.969 20.781 9.578 1 95.12 51 GLU B C 1
ATOM 1466 O O . GLU B 1 51 ? 9.672 20.375 8.656 1 95.12 51 GLU B O 1
ATOM 1471 N N . SER B 1 52 ? 8.812 20.031 10.648 1 96.25 52 SER B N 1
ATOM 1472 C CA . SER B 1 52 ? 9.414 18.719 10.805 1 96.25 52 SER B CA 1
ATOM 1473 C C . SER B 1 52 ? 8.742 17.688 9.898 1 96.25 52 SER B C 1
ATOM 1475 O O . SER B 1 52 ? 9.328 16.656 9.586 1 96.25 52 SER B O 1
ATOM 1477 N N . TYR B 1 53 ? 7.535 17.969 9.594 1 97.69 53 TYR B N 1
ATOM 1478 C CA . TYR B 1 53 ? 6.754 17 8.836 1 97.69 53 TYR B CA 1
ATOM 1479 C C . TYR B 1 53 ? 6.996 17.156 7.336 1 97.69 53 TYR B C 1
ATOM 1481 O O . TYR B 1 53 ? 6.988 18.266 6.809 1 97.69 53 TYR B O 1
ATOM 1489 N N . ARG B 1 54 ? 7.207 15.984 6.699 1 98.38 54 ARG B N 1
ATOM 1490 C CA . ARG B 1 54 ? 7.477 15.914 5.27 1 98.38 54 ARG B CA 1
ATOM 1491 C C . ARG B 1 54 ? 6.66 14.812 4.605 1 98.38 54 ARG B C 1
ATOM 1493 O O . ARG B 1 54 ? 6.219 13.875 5.273 1 98.38 54 ARG B O 1
ATOM 1500 N N . CYS B 1 55 ? 6.367 15 3.297 1 98.81 55 CYS B N 1
ATOM 1501 C CA . CYS B 1 55 ? 5.809 13.898 2.525 1 98.81 55 CYS B CA 1
ATOM 1502 C C . CYS B 1 55 ? 6.848 12.797 2.314 1 98.81 55 CYS B C 1
ATOM 1504 O O . CYS B 1 55 ? 7.871 13.023 1.67 1 98.81 55 CYS B O 1
ATOM 1506 N N . VAL B 1 56 ? 6.547 11.625 2.842 1 98.69 56 VAL B N 1
ATOM 1507 C CA . VAL B 1 56 ? 7.488 10.508 2.807 1 98.69 56 VAL B CA 1
ATOM 1508 C C . VAL B 1 56 ? 6.93 9.391 1.927 1 98.69 56 VAL B C 1
ATOM 1510 O O . VAL B 1 56 ? 5.828 8.898 2.166 1 98.69 56 VAL B O 1
ATOM 1513 N N . GLN B 1 57 ? 7.746 9.07 0.893 1 98.75 57 GLN B N 1
ATOM 1514 C CA . GLN B 1 57 ? 7.422 7.906 0.073 1 98.75 57 GLN B CA 1
ATOM 1515 C C . GLN B 1 57 ? 7.734 6.609 0.811 1 98.75 57 GLN B C 1
ATOM 1517 O O . GLN B 1 57 ? 8.859 6.406 1.273 1 98.75 57 GLN B O 1
ATOM 1522 N N . VAL B 1 58 ? 6.719 5.75 0.886 1 98.56 58 VAL B N 1
ATOM 1523 C CA . VAL B 1 58 ? 6.93 4.449 1.512 1 98.56 58 VAL B CA 1
ATOM 1524 C C . VAL B 1 58 ? 7.027 3.367 0.438 1 98.56 58 VAL B C 1
ATOM 1526 O O . VAL B 1 58 ? 6.133 3.23 -0.396 1 98.56 58 VAL B O 1
ATOM 1529 N N . ARG B 1 59 ? 8.094 2.652 0.469 1 98.62 59 ARG B N 1
ATOM 1530 C CA . ARG B 1 59 ? 8.289 1.55 -0.467 1 98.62 59 ARG B CA 1
ATOM 1531 C C . ARG B 1 59 ? 8.336 0.213 0.266 1 98.62 59 ARG B C 1
ATOM 1533 O O . ARG B 1 59 ? 8.789 0.144 1.412 1 98.62 59 ARG B O 1
ATOM 1540 N N . LYS B 1 60 ? 7.836 -0.829 -0.411 1 98.5 60 LYS B N 1
ATOM 1541 C CA . LYS B 1 60 ? 7.871 -2.184 0.132 1 98.5 60 LYS B CA 1
ATOM 1542 C C . LYS B 1 60 ? 8.172 -3.207 -0.961 1 98.5 60 LYS B C 1
ATOM 1544 O O . LYS B 1 60 ? 7.895 -2.965 -2.137 1 98.5 60 LYS B O 1
ATOM 1549 N N . PRO B 1 61 ? 8.758 -4.289 -0.558 1 97.81 61 PRO B N 1
ATOM 1550 C CA . PRO B 1 61 ? 8.922 -5.395 -1.507 1 97.81 61 PRO B CA 1
ATOM 1551 C C . PRO B 1 61 ? 7.629 -6.18 -1.719 1 97.81 61 PRO B C 1
ATOM 1553 O O . PRO B 1 61 ? 6.77 -6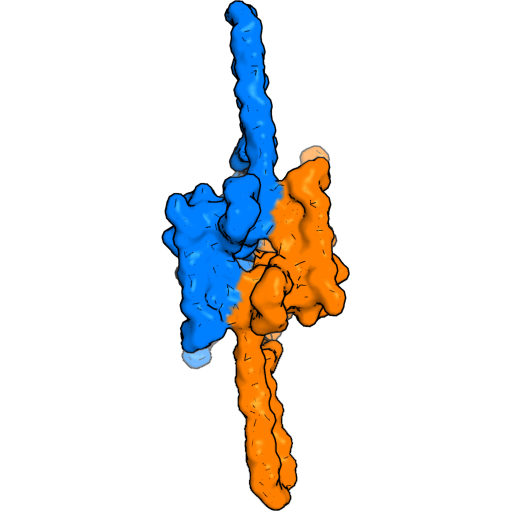.211 -0.835 1 97.81 61 PRO B O 1
ATOM 1556 N N . LEU B 1 62 ? 7.531 -6.77 -2.875 1 98.56 62 LEU B N 1
ATOM 1557 C CA . LEU B 1 62 ? 6.395 -7.621 -3.207 1 98.56 62 LEU B CA 1
ATOM 1558 C C . LEU B 1 62 ? 6.832 -8.797 -4.074 1 98.56 62 LEU B C 1
ATOM 1560 O O . LEU B 1 62 ? 7.469 -8.602 -5.113 1 98.56 62 LEU B O 1
ATOM 1564 N N . GLN B 1 63 ? 6.477 -9.969 -3.594 1 98 63 GLN B N 1
ATOM 1565 C CA . GLN B 1 63 ? 6.73 -11.156 -4.402 1 98 63 GLN B CA 1
ATOM 1566 C C . GLN B 1 63 ? 5.754 -11.242 -5.57 1 98 63 GLN B C 1
ATOM 1568 O O . GLN B 1 63 ? 4.559 -1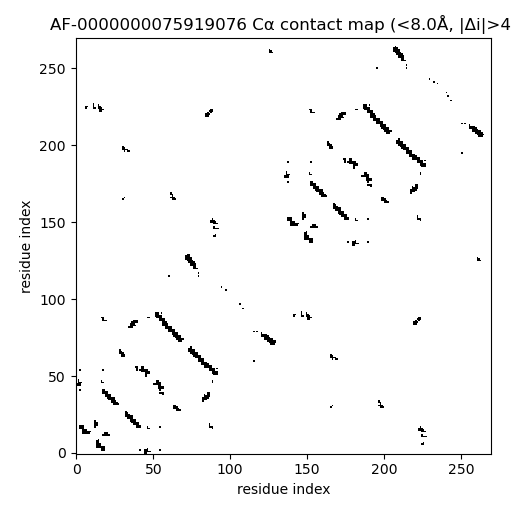0.977 -5.41 1 98 63 GLN B O 1
ATOM 1573 N N . VAL B 1 64 ? 6.297 -11.68 -6.727 1 97.5 64 VAL B N 1
ATOM 1574 C CA . VAL B 1 64 ? 5.453 -11.875 -7.898 1 97.5 64 VAL B CA 1
ATOM 1575 C C . VAL B 1 64 ? 5.832 -13.18 -8.594 1 97.5 64 VAL B C 1
ATOM 1577 O O . VAL B 1 64 ? 6.945 -13.688 -8.414 1 97.5 64 VAL B O 1
ATOM 1580 N N . LEU B 1 65 ? 4.859 -13.766 -9.273 1 93.69 65 LEU B N 1
ATOM 1581 C CA . LEU B 1 65 ? 5.121 -14.891 -10.156 1 93.69 65 LEU B CA 1
ATOM 1582 C C . LEU B 1 65 ? 5.016 -14.469 -11.617 1 93.69 65 LEU B C 1
ATOM 1584 O O . LEU B 1 65 ? 3.984 -13.945 -12.047 1 93.69 65 LEU B O 1
ATOM 1588 N N . LEU B 1 66 ? 6.109 -14.695 -12.281 1 92.44 66 LEU B N 1
ATOM 1589 C CA . LEU B 1 66 ? 6.145 -14.367 -13.703 1 92.44 66 LEU B CA 1
ATOM 1590 C C . LEU B 1 66 ? 6.012 -15.625 -14.555 1 92.44 66 LEU B C 1
ATOM 1592 O O . LEU B 1 66 ? 6.734 -16.594 -14.344 1 92.44 66 LEU B O 1
ATOM 1596 N N . ALA B 1 67 ? 5.07 -15.586 -15.461 1 87.06 67 ALA B N 1
ATOM 1597 C CA . ALA B 1 67 ? 4.926 -16.688 -16.406 1 87.06 67 ALA B CA 1
ATOM 1598 C C . ALA B 1 67 ? 6 -16.641 -17.484 1 87.06 67 ALA B C 1
ATOM 1600 O O . ALA B 1 67 ? 6.191 -15.594 -18.125 1 87.06 67 ALA B O 1
ATOM 1601 N N . VAL B 1 68 ? 6.797 -17.656 -17.516 1 83.5 68 VAL B N 1
ATOM 1602 C CA . VAL B 1 68 ? 7.816 -17.781 -18.547 1 83.5 68 VAL B CA 1
ATOM 1603 C C . VAL B 1 68 ? 7.461 -18.953 -19.469 1 83.5 68 VAL B C 1
ATOM 1605 O O . VAL B 1 68 ? 7.207 -20.062 -19 1 83.5 68 VAL B O 1
ATOM 1608 N N . PHE B 1 69 ? 7.09 -18.578 -20.719 1 73.5 69 PHE B N 1
ATOM 1609 C CA . PHE B 1 69 ? 6.711 -19.594 -21.688 1 73.5 69 PHE B CA 1
ATOM 1610 C C . PHE B 1 69 ? 7.941 -20.328 -22.203 1 73.5 69 PHE B C 1
ATOM 1612 O O . PHE B 1 69 ? 8.93 -19.703 -22.578 1 73.5 69 PHE B O 1
ATOM 1619 N N . ASN B 1 70 ? 8.008 -21.547 -21.719 1 67.81 70 ASN B N 1
ATOM 1620 C CA . ASN B 1 70 ? 8.969 -22.375 -22.438 1 67.81 70 ASN B CA 1
ATOM 1621 C C . ASN B 1 70 ? 8.273 -23.281 -23.438 1 67.81 70 ASN B C 1
ATOM 1623 O O . ASN B 1 70 ? 7.039 -23.328 -23.484 1 67.81 70 ASN B O 1
ATOM 1627 N N . THR B 1 71 ? 9.047 -23.797 -24.438 1 64.56 71 THR B N 1
ATOM 1628 C CA . THR B 1 71 ? 8.586 -24.594 -25.578 1 64.56 71 THR B CA 1
ATOM 1629 C C . THR B 1 71 ? 7.469 -25.531 -25.172 1 64.56 71 THR B C 1
ATOM 1631 O O . THR B 1 71 ? 6.57 -25.828 -25.953 1 64.56 71 THR B O 1
ATOM 1634 N N . LYS B 1 72 ? 7.273 -26.031 -23.938 1 65.81 72 LYS B N 1
ATOM 1635 C CA . LYS B 1 72 ? 6.293 -27.078 -23.672 1 65.81 72 LYS B CA 1
ATOM 1636 C C . LYS B 1 72 ? 5.352 -26.656 -22.547 1 65.81 72 LYS B C 1
ATOM 1638 O O . LYS B 1 72 ? 4.191 -27.078 -22.516 1 65.81 72 LYS B O 1
ATOM 1643 N N . LYS B 1 73 ? 5.957 -25.859 -21.531 1 65.31 73 LYS B N 1
ATOM 1644 C CA . LYS B 1 73 ? 5.137 -25.609 -20.344 1 65.31 73 LYS B CA 1
ATOM 1645 C C . LYS B 1 73 ? 5.336 -24.188 -19.844 1 65.31 73 LYS B C 1
ATOM 1647 O O . LYS B 1 73 ? 6.367 -23.562 -20.094 1 65.31 73 LYS B O 1
ATOM 1652 N N . THR B 1 74 ? 4.289 -23.656 -19.375 1 67.81 74 THR B N 1
ATOM 1653 C CA . THR B 1 74 ? 4.398 -22.375 -18.703 1 67.81 74 THR B CA 1
ATOM 1654 C C . THR B 1 74 ? 5.086 -22.531 -17.344 1 67.81 74 THR B C 1
ATOM 1656 O O . THR B 1 74 ? 4.672 -23.359 -16.516 1 67.81 74 THR B O 1
ATOM 1659 N N . LEU B 1 75 ? 6.207 -21.875 -17.234 1 77.38 75 LEU B N 1
ATOM 1660 C CA . LEU B 1 75 ? 6.938 -21.844 -15.977 1 77.38 75 LEU B CA 1
ATOM 1661 C C . LEU B 1 75 ? 6.762 -20.484 -15.289 1 77.38 75 LEU B C 1
ATOM 1663 O O . LEU B 1 75 ? 6.43 -19.5 -15.945 1 77.38 75 LEU B O 1
ATOM 1667 N N . PHE B 1 76 ? 6.785 -20.547 -14.023 1 83.19 76 PHE B N 1
ATOM 1668 C CA . PHE B 1 76 ? 6.719 -19.312 -13.258 1 83.19 76 PHE B CA 1
ATOM 1669 C C . PHE B 1 76 ? 8.055 -19.016 -12.578 1 83.19 76 PHE B C 1
ATOM 1671 O O . PHE B 1 76 ? 8.711 -19.938 -12.07 1 83.19 76 PHE B O 1
ATOM 1678 N N . GLN B 1 77 ? 8.398 -17.828 -12.711 1 89.81 77 GLN B N 1
ATOM 1679 C CA . GLN B 1 77 ? 9.57 -17.344 -11.992 1 89.81 77 GLN B CA 1
ATOM 1680 C C . GLN B 1 77 ? 9.164 -16.422 -10.844 1 89.81 77 GLN B C 1
ATOM 1682 O O . GLN B 1 77 ? 8.383 -15.484 -11.031 1 89.81 77 GLN B O 1
ATOM 1687 N N . LYS B 1 78 ? 9.648 -16.812 -9.688 1 92.56 78 LYS B N 1
ATOM 1688 C CA . LYS B 1 78 ? 9.422 -15.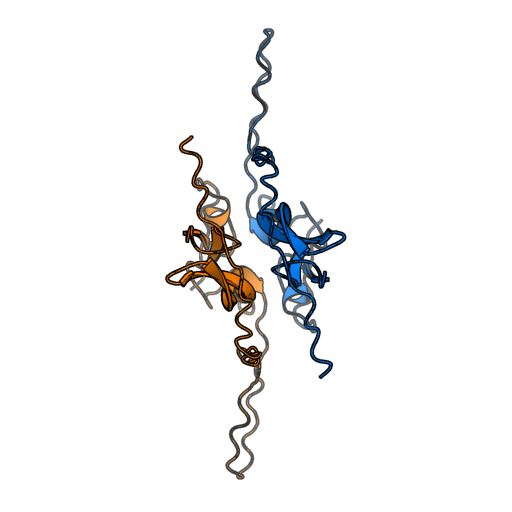953 -8.523 1 92.56 78 LYS B CA 1
ATOM 1689 C C . LYS B 1 78 ? 10.375 -14.766 -8.508 1 92.56 78 LYS B C 1
ATOM 1691 O O . LYS B 1 78 ? 11.586 -14.93 -8.68 1 92.56 78 LYS B O 1
ATOM 1696 N N . LYS B 1 79 ? 9.836 -13.586 -8.438 1 95.94 79 LYS B N 1
ATOM 1697 C CA . LYS B 1 79 ? 10.609 -12.352 -8.359 1 95.94 79 LYS B CA 1
ATOM 1698 C C . LYS B 1 79 ? 10.094 -11.445 -7.238 1 95.94 79 LYS B C 1
ATOM 1700 O O . LYS B 1 79 ? 8.977 -11.633 -6.746 1 95.94 79 LYS B O 1
ATOM 1705 N N . VAL B 1 80 ? 10.969 -10.711 -6.758 1 96.94 80 VAL B N 1
ATOM 1706 C CA . VAL B 1 80 ? 10.586 -9.68 -5.801 1 96.94 80 VAL B CA 1
ATOM 1707 C C . VAL B 1 80 ? 10.75 -8.297 -6.438 1 96.94 80 VAL B C 1
ATOM 1709 O O . VAL B 1 80 ? 11.812 -7.984 -6.988 1 96.94 80 VAL B O 1
ATOM 1712 N N . ILE B 1 81 ? 9.719 -7.48 -6.379 1 97.44 81 ILE B N 1
ATOM 1713 C CA . ILE B 1 81 ? 9.789 -6.125 -6.914 1 97.44 81 ILE B CA 1
ATOM 1714 C C . ILE B 1 81 ? 9.461 -5.117 -5.812 1 97.44 81 ILE B C 1
ATOM 1716 O O . ILE B 1 81 ? 8.805 -5.457 -4.828 1 97.44 81 ILE B O 1
ATOM 1720 N N . GLN B 1 82 ? 10 -3.934 -6.008 1 97.81 82 GLN B N 1
ATOM 1721 C CA . GLN B 1 82 ? 9.648 -2.83 -5.121 1 97.81 82 GLN B CA 1
ATOM 1722 C C . GLN B 1 82 ? 8.453 -2.051 -5.656 1 97.81 82 GLN B C 1
ATOM 1724 O O . GLN B 1 82 ? 8.328 -1.847 -6.863 1 97.81 82 GLN B O 1
ATOM 1729 N N . TYR B 1 83 ? 7.637 -1.647 -4.785 1 98.5 83 TYR B N 1
ATOM 1730 C CA . TYR B 1 83 ? 6.551 -0.776 -5.211 1 98.5 83 TYR B CA 1
ATOM 1731 C C . TYR B 1 83 ? 6.348 0.365 -4.219 1 98.5 83 TYR B C 1
ATOM 1733 O O . TYR B 1 83 ? 6.758 0.271 -3.061 1 98.5 83 TYR B O 1
ATOM 1741 N N . ASN B 1 84 ? 5.836 1.466 -4.684 1 98.88 84 ASN B N 1
ATOM 1742 C CA . ASN B 1 84 ? 5.445 2.58 -3.826 1 98.88 84 ASN B CA 1
ATOM 1743 C C . ASN B 1 84 ? 4.16 2.275 -3.059 1 98.88 84 ASN B C 1
ATOM 1745 O O . ASN B 1 84 ? 3.064 2.365 -3.613 1 98.88 84 ASN B O 1
ATOM 1749 N N . ALA B 1 85 ? 4.344 1.983 -1.854 1 98.69 85 ALA B N 1
ATOM 1750 C CA . ALA B 1 85 ? 3.24 1.442 -1.064 1 98.69 85 ALA B CA 1
ATOM 1751 C C . ALA B 1 85 ? 2.326 2.557 -0.564 1 98.69 85 ALA B C 1
ATOM 1753 O O . ALA B 1 85 ? 1.113 2.367 -0.443 1 98.69 85 ALA B O 1
ATOM 1754 N N . SER B 1 86 ? 2.98 3.705 -0.276 1 98.69 86 SER B N 1
ATOM 1755 C CA . SER B 1 86 ? 2.203 4.785 0.322 1 98.69 86 SER B CA 1
ATOM 1756 C C . SER B 1 86 ? 2.943 6.117 0.23 1 98.69 86 SER B C 1
ATOM 1758 O O . SER B 1 86 ? 4.129 6.148 -0.109 1 98.69 86 SER B O 1
ATOM 1760 N N . CYS B 1 87 ? 2.219 7.152 0.497 1 98.81 87 CYS B N 1
ATOM 1761 C CA . CYS B 1 87 ? 2.719 8.516 0.65 1 98.81 87 CYS B CA 1
ATOM 1762 C C . CYS B 1 87 ? 2.123 9.18 1.887 1 98.81 87 CYS B C 1
ATOM 1764 O O . CYS B 1 87 ? 0.939 9.523 1.902 1 98.81 87 CYS B O 1
ATOM 1766 N N . VAL B 1 88 ? 2.916 9.367 2.891 1 98.75 88 VAL B N 1
ATOM 1767 C CA . VAL B 1 88 ? 2.355 9.797 4.168 1 98.75 88 VAL B CA 1
ATOM 1768 C C . VAL B 1 88 ? 3.049 11.078 4.629 1 98.75 88 VAL B C 1
ATOM 1770 O O . VAL B 1 88 ? 4.18 11.359 4.223 1 98.75 88 VAL B O 1
ATOM 1773 N N . CYS B 1 89 ? 2.379 11.867 5.434 1 98.69 89 CYS B N 1
ATOM 1774 C CA . CYS B 1 89 ? 2.967 13.023 6.098 1 98.69 89 CYS B CA 1
ATOM 1775 C C . CYS B 1 89 ? 3.52 12.648 7.469 1 98.69 89 CYS B C 1
ATOM 1777 O O . CYS B 1 89 ? 2.758 12.328 8.383 1 98.69 89 CYS B O 1
ATOM 1779 N N . ALA B 1 90 ? 4.879 12.719 7.574 1 98.75 90 ALA B N 1
ATOM 1780 C CA . ALA B 1 90 ? 5.52 12.211 8.781 1 98.75 90 ALA B CA 1
ATOM 1781 C C . ALA B 1 90 ? 6.848 12.914 9.039 1 98.75 90 ALA B C 1
ATOM 1783 O O . ALA B 1 90 ? 7.391 13.578 8.148 1 98.75 90 ALA B O 1
ATOM 1784 N N . VAL B 1 91 ? 7.238 12.836 10.305 1 98.19 91 VAL B N 1
ATOM 1785 C CA . VAL B 1 91 ? 8.594 13.273 10.633 1 98.19 91 VAL B CA 1
ATOM 1786 C C . VAL B 1 91 ? 9.602 12.211 10.203 1 98.19 91 VAL B C 1
ATOM 1788 O O . VAL B 1 91 ? 9.578 11.086 10.703 1 98.19 91 VAL B O 1
ATOM 1791 N N . PRO B 1 92 ? 10.484 12.523 9.266 1 96.88 92 PRO B N 1
ATOM 1792 C CA . PRO B 1 92 ? 11.469 11.531 8.828 1 96.88 92 PRO B CA 1
ATOM 1793 C C . PRO B 1 92 ? 12.516 11.227 9.898 1 96.88 92 PRO B C 1
ATOM 1795 O O . PRO B 1 92 ? 12.664 11.992 10.852 1 96.88 92 PRO B O 1
ATOM 1798 N N . VAL B 1 93 ? 13.141 10 9.789 1 87.75 93 VAL B N 1
ATOM 1799 C CA . VAL B 1 93 ? 14.195 9.633 10.719 1 87.75 93 VAL B CA 1
ATOM 1800 C C . VAL B 1 93 ? 15.406 10.539 10.516 1 87.75 93 VAL B C 1
ATOM 1802 O O . VAL B 1 93 ? 15.742 10.883 9.383 1 87.75 93 VAL B O 1
ATOM 1805 N N . SER B 1 94 ? 15.758 11.195 11.602 1 71 94 SER B N 1
ATOM 1806 C CA . SER B 1 94 ? 16.953 12.031 11.562 1 71 94 SER B CA 1
ATOM 1807 C C . SER B 1 94 ? 18.203 11.195 11.344 1 71 94 SER B C 1
ATOM 1809 O O . SER B 1 94 ? 18.391 10.164 11.992 1 71 94 SER B O 1
ATOM 1811 N N . ARG B 1 95 ? 18.484 10.922 10.203 1 55.72 95 ARG B N 1
ATOM 1812 C CA . ARG B 1 95 ? 19.797 10.289 10.117 1 55.72 95 ARG B CA 1
ATOM 1813 C C . ARG B 1 95 ? 20.859 11.117 10.836 1 55.72 95 ARG B C 1
ATOM 1815 O O . ARG B 1 95 ? 21.016 12.312 10.562 1 55.72 95 ARG B O 1
ATOM 1822 N N . LYS B 1 96 ? 20.922 10.836 12.211 1 51.31 96 LYS B N 1
ATOM 1823 C CA . LYS B 1 96 ? 22.047 11.484 12.875 1 51.31 96 LYS B CA 1
ATOM 1824 C C . LYS B 1 96 ? 23.297 11.422 12.008 1 51.31 96 LYS B C 1
ATOM 1826 O O . LYS B 1 96 ? 23.625 10.375 11.445 1 51.31 96 LYS B O 1
ATOM 1831 N N . PRO B 1 97 ? 23.797 12.57 11.742 1 46.31 97 PRO B N 1
ATOM 1832 C CA . PRO B 1 97 ? 25.094 12.5 11.062 1 46.31 97 PRO B CA 1
ATOM 1833 C C . PRO B 1 97 ? 26.094 11.609 11.789 1 46.31 97 PRO B C 1
ATOM 1835 O O . PRO B 1 97 ? 26.188 11.656 13.016 1 46.31 97 PRO B O 1
ATOM 1838 N N . PHE B 1 98 ? 26.203 10.312 11.484 1 44.69 98 PHE B N 1
ATOM 1839 C CA . PHE B 1 98 ? 27.391 9.648 12 1 44.69 98 PHE B CA 1
ATOM 1840 C C . PHE B 1 98 ? 28.531 10.648 12.211 1 44.69 98 PHE B C 1
ATOM 1842 O O . PHE B 1 98 ? 28.906 11.375 11.289 1 44.69 98 PHE B O 1
ATOM 1849 N N . LEU B 1 99 ? 28.609 11.141 13.32 1 43.47 99 LEU B N 1
ATOM 1850 C CA . LEU B 1 99 ? 29.906 11.781 13.516 1 43.47 99 LEU B CA 1
ATOM 1851 C C . LEU B 1 99 ? 31.016 10.961 12.867 1 43.47 99 LEU B C 1
ATOM 1853 O O . LEU B 1 99 ? 31.266 9.82 13.266 1 43.47 99 LEU B O 1
ATOM 1857 N N . LEU B 1 100 ? 31.281 11.258 11.727 1 41.62 100 LEU B N 1
ATOM 1858 C CA . LEU B 1 100 ? 32.562 10.812 11.203 1 41.62 100 LEU B CA 1
ATOM 1859 C C . LEU B 1 100 ? 33.688 11.031 12.219 1 41.62 100 LEU B C 1
ATOM 1861 O O . LEU B 1 100 ? 34.125 12.164 12.43 1 41.62 100 LEU B O 1
ATOM 1865 N N . HIS B 1 101 ? 33.812 10.594 13.469 1 36.22 101 HIS B N 1
ATOM 1866 C CA . HIS B 1 101 ? 35.25 10.523 13.789 1 36.22 101 HIS B CA 1
ATOM 1867 C C . HIS B 1 101 ? 36.062 10.203 12.547 1 36.22 101 HIS B C 1
ATOM 1869 O O . HIS B 1 101 ? 35.531 9.695 11.555 1 36.22 101 HIS B O 1
ATOM 1875 N N . ARG B 1 102 ? 37.594 10.383 12.539 1 34.03 102 ARG B N 1
ATOM 1876 C CA . ARG B 1 102 ? 38.625 10.141 11.523 1 34.03 102 ARG B CA 1
ATOM 1877 C C . ARG B 1 102 ? 38.344 8.844 10.773 1 34.03 102 ARG B C 1
ATOM 1879 O O . ARG B 1 102 ? 38.906 8.609 9.695 1 34.03 102 ARG B O 1
ATOM 1886 N N . LEU B 1 103 ? 38.094 7.707 11.461 1 34.03 103 LEU B N 1
ATOM 1887 C CA . LEU B 1 103 ? 38.312 6.586 10.562 1 34.03 103 LEU B CA 1
ATOM 1888 C C . LEU B 1 103 ? 37.281 6.531 9.461 1 34.03 103 LEU B C 1
ATOM 1890 O O . LEU B 1 103 ? 36.156 7.051 9.633 1 34.03 103 LEU B O 1
ATOM 1894 N N . GLY B 1 104 ? 37.5 6.125 8.18 1 28.09 104 GLY B N 1
ATOM 1895 C CA . GLY B 1 104 ? 36.969 6.016 6.844 1 28.09 104 GLY B CA 1
ATOM 1896 C C . GLY B 1 104 ? 35.531 5.48 6.832 1 28.09 104 GLY B C 1
ATOM 1897 O O . GLY B 1 104 ? 34.906 5.43 5.777 1 28.09 104 GLY B O 1
ATOM 1898 N N . ALA B 1 105 ? 35.125 4.57 7.805 1 25.45 105 ALA B N 1
ATOM 1899 C CA . ALA B 1 105 ? 34.156 3.678 7.207 1 25.45 105 ALA B CA 1
ATOM 1900 C C . ALA B 1 105 ? 32.75 4.289 7.262 1 25.45 105 ALA B C 1
ATOM 1902 O O . ALA B 1 105 ? 32.281 4.715 8.328 1 25.45 105 ALA B O 1
ATOM 1903 N N . GLU B 1 106 ? 32.25 5.012 6.336 1 29.72 106 GLU B N 1
ATOM 1904 C CA . GLU B 1 106 ? 30.984 5.543 5.828 1 29.72 106 GLU B CA 1
ATOM 1905 C C . GLU B 1 106 ? 29.812 4.652 6.227 1 29.72 106 GLU B C 1
ATOM 1907 O O . GLU B 1 106 ? 29.641 3.564 5.672 1 29.72 106 GLU B O 1
ATOM 1912 N N . SER B 1 107 ? 29.625 4.5 7.551 1 25.61 107 SER B N 1
ATOM 1913 C CA . SER B 1 107 ? 28.484 3.613 7.742 1 25.61 107 SER B CA 1
ATOM 1914 C C . SER B 1 107 ? 27.203 4.23 7.195 1 25.61 107 SER B C 1
ATOM 1916 O O . SER B 1 107 ? 26.859 5.359 7.551 1 25.61 107 SER B O 1
ATOM 1918 N N . LEU B 1 108 ? 26.75 3.975 6.105 1 25.8 108 LEU B N 1
ATOM 1919 C CA . LEU B 1 108 ? 25.547 4.137 5.309 1 25.8 108 LEU B CA 1
ATOM 1920 C C . LEU B 1 108 ? 24.297 3.943 6.164 1 25.8 108 LEU B C 1
ATOM 1922 O O . LEU B 1 108 ? 24.203 2.979 6.926 1 25.8 108 LEU B O 1
ATOM 1926 N N . ASP B 1 109 ? 23.812 4.973 6.855 1 26.94 109 ASP B N 1
ATOM 1927 C CA . ASP B 1 109 ? 22.438 5.02 7.352 1 26.94 109 ASP B CA 1
ATOM 1928 C C . ASP B 1 109 ? 21.516 4.109 6.535 1 26.94 109 ASP B C 1
ATOM 1930 O O . ASP B 1 109 ? 21.344 4.316 5.332 1 26.94 109 ASP B O 1
ATOM 1934 N N . LYS B 1 110 ? 21.266 2.936 6.945 1 26.42 110 LYS B N 1
ATOM 1935 C CA . LYS B 1 110 ? 20.516 1.778 6.449 1 26.42 110 LYS B CA 1
ATOM 1936 C C . LYS B 1 110 ? 19.016 2.055 6.422 1 26.42 110 LYS B C 1
ATOM 1938 O O . LYS B 1 110 ? 18.266 1.521 7.242 1 26.42 110 LYS B O 1
ATOM 1943 N N . ASN B 1 111 ? 18.438 3.211 6.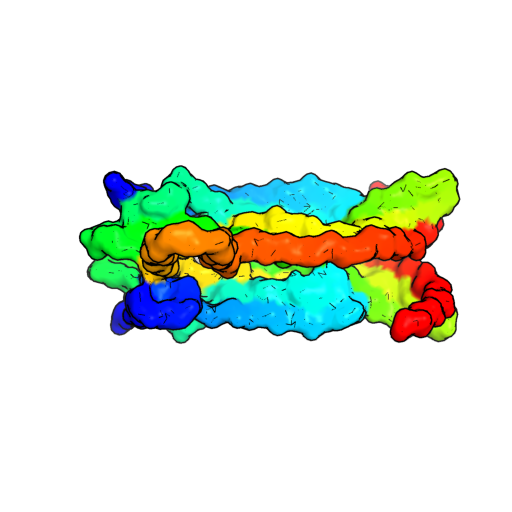793 1 29.16 111 ASN B N 1
ATOM 1944 C CA . ASN B 1 111 ? 17.109 3.146 6.219 1 29.16 111 ASN B CA 1
ATOM 1945 C C . ASN B 1 111 ? 17.125 2.502 4.836 1 29.16 111 ASN B C 1
ATOM 1947 O O . ASN B 1 111 ? 17.047 3.199 3.82 1 29.16 111 ASN B O 1
ATOM 1951 N N . SER B 1 112 ? 18.172 1.933 4.547 1 28.48 112 SER B N 1
ATOM 1952 C CA . SER B 1 112 ? 18.578 1.188 3.359 1 28.48 112 SER B CA 1
ATOM 1953 C C . SER B 1 112 ? 17.406 0.412 2.766 1 28.48 112 SER B C 1
ATOM 1955 O O . SER B 1 112 ? 16.531 -0.041 3.494 1 28.48 112 SER B O 1
ATOM 1957 N N . ASP B 1 113 ? 17 0.669 1.546 1 30.53 113 ASP B N 1
ATOM 1958 C CA . ASP B 1 113 ? 16.5 -0.349 0.627 1 30.53 113 ASP B CA 1
ATOM 1959 C C . ASP B 1 113 ? 16.984 -1.738 1.027 1 30.53 113 ASP B C 1
ATOM 1961 O O . ASP B 1 113 ? 18.141 -2.096 0.76 1 30.53 113 ASP B O 1
ATOM 1965 N N . GLN B 1 114 ? 16.906 -1.965 2.311 1 31.09 114 GLN B N 1
ATOM 1966 C CA . GLN B 1 114 ? 17.375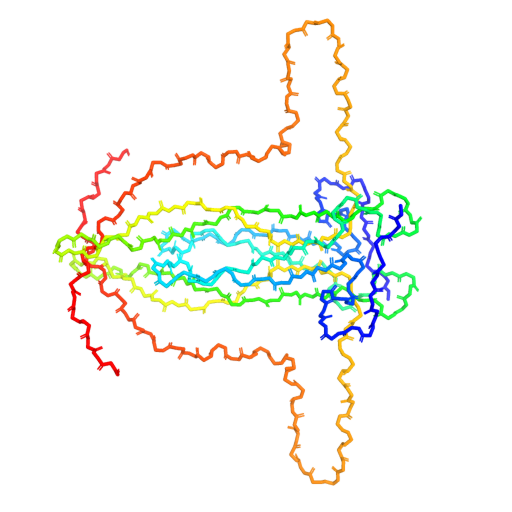 -3.326 2.557 1 31.09 114 GLN B CA 1
ATOM 1967 C C . GLN B 1 114 ? 17.266 -4.18 1.296 1 31.09 114 GLN B C 1
ATOM 1969 O O . GLN B 1 114 ? 16.219 -4.227 0.657 1 31.09 114 GLN B O 1
ATOM 1974 N N . LYS B 1 115 ? 18.25 -4.328 0.617 1 29.78 115 LYS B N 1
ATOM 1975 C CA . LYS B 1 115 ? 18.359 -5.332 -0.436 1 29.78 115 LYS B CA 1
ATOM 1976 C C . LYS B 1 115 ? 17.547 -6.578 -0.101 1 29.78 115 LYS B C 1
ATOM 1978 O O . LYS B 1 115 ? 17.766 -7.211 0.935 1 29.78 115 LYS B O 1
ATOM 1983 N N . VAL B 1 116 ? 16.359 -6.562 -0.522 1 33.03 116 VAL B N 1
ATOM 1984 C CA . VAL B 1 116 ? 15.734 -7.883 -0.576 1 33.03 116 VAL B CA 1
ATOM 1985 C C . VAL B 1 116 ? 16.797 -8.945 -0.854 1 33.03 116 VAL B C 1
ATOM 1987 O O . VAL B 1 116 ? 17.578 -8.82 -1.807 1 33.03 116 VAL B O 1
ATOM 1990 N N . PRO B 1 117 ? 17.406 -9.469 0.124 1 29.77 117 PRO B N 1
ATOM 1991 C CA . PRO B 1 117 ? 18.234 -10.562 -0.401 1 29.77 117 PRO B CA 1
ATOM 1992 C C . PRO B 1 117 ? 17.641 -11.188 -1.668 1 29.77 117 PRO B C 1
ATOM 1994 O O . PRO B 1 117 ? 16.422 -11.336 -1.778 1 29.77 117 PRO B O 1
ATOM 1997 N N . GLN B 1 118 ? 18.297 -11 -2.76 1 31.11 118 GLN B N 1
ATOM 1998 C CA . GLN B 1 118 ? 17.984 -11.805 -3.938 1 31.11 118 GLN B CA 1
ATOM 1999 C C . GLN B 1 118 ? 17.641 -13.234 -3.549 1 31.11 118 GLN B C 1
ATOM 2001 O O . GLN B 1 118 ? 18.516 -14.023 -3.191 1 31.11 118 GLN B O 1
ATOM 2006 N N . LEU B 1 119 ? 16.734 -13.406 -2.793 1 33.22 119 LEU B N 1
ATOM 2007 C CA . LEU B 1 119 ? 16.438 -14.828 -2.68 1 33.22 119 LEU B CA 1
ATOM 2008 C C . LEU B 1 119 ? 16.531 -15.516 -4.035 1 33.22 119 LEU B C 1
ATOM 2010 O O . LEU B 1 119 ? 16.234 -14.914 -5.066 1 33.22 119 LEU B O 1
ATOM 2014 N N . ASP B 1 120 ? 17.156 -16.672 -4.039 1 31.38 120 ASP B N 1
ATOM 2015 C CA . ASP B 1 120 ? 17.359 -17.594 -5.152 1 31.38 120 ASP B CA 1
ATOM 2016 C C . ASP B 1 120 ? 16.125 -17.656 -6.051 1 31.38 120 ASP B C 1
ATOM 2018 O O . ASP B 1 120 ? 15.008 -17.75 -5.562 1 31.38 120 ASP B O 1
ATOM 2022 N N . GLU B 1 121 ? 16.266 -17.109 -7.297 1 39.94 121 GLU B N 1
ATOM 2023 C CA . GLU B 1 121 ? 15.453 -17.281 -8.492 1 39.94 121 GLU B CA 1
ATOM 2024 C C . GLU B 1 121 ? 14.891 -18.703 -8.57 1 39.94 121 GLU B C 1
ATOM 2026 O O . GLU B 1 121 ? 15.516 -19.594 -9.148 1 39.94 121 GLU B O 1
ATOM 2031 N N . GLY B 1 122 ? 14.359 -19.156 -7.488 1 35.03 122 GLY B N 1
ATOM 2032 C CA . GLY B 1 122 ? 13.836 -20.484 -7.773 1 35.03 122 GLY B CA 1
ATOM 2033 C C . GLY B 1 122 ? 12.75 -20.484 -8.828 1 35.03 122 GLY B C 1
ATOM 2034 O O . GLY B 1 122 ? 11.781 -19.719 -8.727 1 35.03 122 GLY B O 1
ATOM 2035 N N . VAL B 1 123 ? 13.125 -20.844 -10.039 1 38.62 123 VAL B N 1
ATOM 2036 C CA . VAL B 1 123 ? 12.219 -21.172 -11.141 1 38.62 123 VAL B CA 1
ATOM 2037 C C . VAL B 1 123 ? 11.172 -22.172 -10.656 1 38.62 123 VAL B C 1
ATOM 2039 O O . VAL B 1 123 ? 11.508 -23.234 -10.141 1 38.62 123 VAL B O 1
ATOM 2042 N N . ILE B 1 124 ? 10.156 -21.562 -10.289 1 43.41 124 ILE B N 1
ATOM 2043 C CA . ILE B 1 124 ? 9.133 -22.578 -10.078 1 43.41 124 ILE B CA 1
ATOM 2044 C C . ILE B 1 124 ? 8.586 -23.031 -11.43 1 43.41 124 ILE B C 1
ATOM 2046 O O . ILE B 1 124 ? 8.133 -22.219 -12.234 1 43.41 124 ILE B O 1
ATOM 2050 N N . LYS B 1 125 ? 9.078 -24.188 -11.961 1 38.66 125 LYS B N 1
ATOM 2051 C CA . LYS B 1 125 ? 8.641 -24.844 -13.18 1 38.66 125 LYS B CA 1
ATOM 2052 C C . LYS B 1 125 ? 7.145 -25.141 -13.148 1 38.66 125 LYS B C 1
ATOM 2054 O O . LYS B 1 125 ? 6.664 -25.875 -12.281 1 38.66 125 LYS B O 1
ATOM 2059 N N . ILE B 1 126 ? 6.414 -24.109 -13.672 1 36.28 126 ILE B N 1
ATOM 2060 C CA . ILE B 1 126 ? 5 -24.438 -13.812 1 36.28 126 ILE B CA 1
ATOM 2061 C C . ILE B 1 126 ? 4.719 -24.891 -15.242 1 36.28 126 ILE B C 1
ATOM 2063 O O . ILE B 1 126 ? 5.066 -24.188 -16.203 1 36.28 126 ILE B O 1
ATOM 2067 N N . HIS B 1 127 ? 4.668 -26.156 -15.508 1 29.27 127 HIS B N 1
ATOM 2068 C CA . HIS B 1 127 ? 4.23 -26.688 -16.797 1 29.27 127 HIS B CA 1
ATOM 2069 C C . HIS B 1 127 ? 2.781 -26.312 -17.078 1 29.27 127 HIS B C 1
ATOM 2071 O O . HIS B 1 127 ? 1.886 -26.625 -16.297 1 29.27 127 HIS B O 1
ATOM 2077 N N . ALA B 1 128 ? 2.545 -25.141 -17.656 1 31.33 128 ALA B N 1
ATOM 2078 C CA . ALA B 1 128 ? 1.209 -24.812 -18.141 1 31.33 128 ALA B CA 1
ATOM 2079 C C . ALA B 1 128 ? 0.88 -25.594 -19.406 1 31.33 128 ALA B C 1
ATOM 2081 O O . ALA B 1 128 ? 1.604 -25.5 -20.406 1 31.33 128 ALA B O 1
ATOM 2082 N N . ASN B 1 129 ? 0.209 -26.672 -19.234 1 28.03 129 ASN B N 1
ATOM 2083 C CA . ASN B 1 129 ? -0.344 -27.188 -20.484 1 28.03 129 ASN B CA 1
ATOM 2084 C C . ASN B 1 129 ? -1.334 -26.203 -21.094 1 28.03 129 ASN B C 1
ATOM 2086 O O . ASN B 1 129 ? -2.072 -25.531 -20.375 1 28.03 129 ASN B O 1
ATOM 2090 N N . GLU B 1 130 ? -1.131 -25.719 -22.266 1 27.42 130 GLU B N 1
ATOM 2091 C CA . GLU B 1 130 ? -1.771 -24.828 -23.234 1 27.42 130 GLU B CA 1
ATOM 2092 C C . GLU B 1 130 ? -3.254 -25.141 -23.391 1 27.42 130 GLU B C 1
ATOM 2094 O O . GLU B 1 130 ? -3.668 -25.734 -24.391 1 27.42 130 GLU B O 1
ATOM 2099 N N . SER B 1 131 ? -4.062 -25.75 -22.516 1 28.19 131 SER B N 1
ATOM 2100 C CA . SER B 1 131 ? -5.379 -25.781 -23.156 1 28.19 131 SER B CA 1
ATOM 2101 C C . SER B 1 131 ? -6.066 -24.422 -23.062 1 28.19 131 SER B C 1
ATOM 2103 O O . SER B 1 131 ? -6.535 -24.031 -22 1 28.19 131 SER B O 1
ATOM 2105 N N . VAL B 1 132 ? -5.645 -23.328 -23.75 1 27.52 132 VAL B N 1
ATOM 2106 C CA . VAL B 1 132 ? -6.34 -22.094 -24.094 1 27.52 132 VAL B CA 1
ATOM 2107 C C . VAL B 1 132 ? -7.773 -22.406 -24.516 1 27.52 132 VAL B C 1
ATOM 2109 O O . VAL B 1 132 ? -8 -23 -25.578 1 27.52 132 VAL B O 1
ATOM 2112 N N . GLU B 1 133 ? -8.688 -22.875 -23.609 1 24.12 133 GLU B N 1
ATOM 2113 C CA . GLU B 1 133 ? -10.031 -22.766 -24.172 1 24.12 133 GLU B CA 1
ATOM 2114 C C . GLU B 1 133 ? -10.414 -21.297 -24.391 1 24.12 133 GLU B C 1
ATOM 2116 O O . GLU B 1 133 ? -10.141 -20.438 -23.562 1 24.12 133 GLU B O 1
ATOM 2121 N N . GLN B 1 134 ? -10.453 -20.812 -25.641 1 21.42 134 GLN B N 1
ATOM 2122 C CA . GLN B 1 134 ? -11.078 -19.703 -26.359 1 21.42 134 GLN B CA 1
ATOM 2123 C C . GLN B 1 134 ? -12.414 -19.328 -25.719 1 21.42 134 GLN B C 1
ATOM 2125 O O . GLN B 1 134 ? -13.32 -20.156 -25.641 1 21.42 134 GLN B O 1
ATOM 2130 N N . PHE B 1 135 ? -12.391 -18.391 -24.547 1 20.25 135 PHE B N 1
ATOM 2131 C CA . PHE B 1 135 ? -13.68 -17.734 -24.375 1 20.25 135 PHE B CA 1
ATOM 2132 C C . PHE B 1 135 ? -13.898 -16.688 -25.453 1 20.25 135 PHE B C 1
ATOM 2134 O O . PHE B 1 135 ? -12.945 -16.047 -25.906 1 20.25 135 PHE B O 1
#

Secondary structure (DSSP, 8-state):
-B----TT-SSTTTTBSS-EEEEEEE-TTEESSEEEEEEESSTT-B-SSSTT-EEEEEEEEEEEEEEEE-SSSEEEEEEEEEEEEEEEEEPPP--------SSS-----S-S----------EE-----------/-B----TT-SSTTTTBSS-EEEEEEE-TTEESSEEEEEEESSTT-B-SSSTT-EEEEEEEEEEEEEEEE-SSSEEEEEEEEEEEEEEEEEPPP--------SS-------------------EE-----------

Sequence (270 aa):
MICKPRPHGDTLGARSTCPFTVTEDNDFRRVPAIIYHFNCDCPSSRCSDDESYRCVQVRKPLQVLLAVFNTKKTLFQKKVIQYNASCVCAVPVSRKPFLLHRLGAESLDKNSDQKVPQLDEGVIKIHANESVEQFMICKPRPHGDTLGARSTCPFTVTEDNDFRRVPAIIYHFNCDCPSSRCSDDESYRCVQVRKPLQVLLAVFNTKKTLFQKKVIQYNASCVCAVPVSRKPFLLHRLGAESLDKNSDQKVPQLDEGVIKIHANESVEQF